Protein AF-A0A9P5K126-F1 (afdb_monomer_lite)

InterPro domains:
  IPR056884 Nephrocystin 3-like, N-terminal [PF24883] (241-284)

pLDDT: mean 78.37, std 16.42, range [40.41, 98.56]

Organism: NCBI:txid152965

Foldseek 3Di:
DPPPVVVVVVVVVVPDPPVVVVVVVVVVVVVLVVLVVVLVVVVVVVVVLVVVVVVVVVVPVVDPDDPVLVVLNVVLVVLVVVLVVVVVVVVVVVCVSVCSVVVVVDPVNVVSVVVNVVSVVVSVVVVVVVVVVVVVVVVVVVVVVVVVVVVVVVVVVVVVVVVVVVVVVVVVVVVVVVVVVVVVVVVVVVVVVVVVVVVVVVVVVVVVVVVVVVVVVCVVPPDPDLVVLLVVLVVPDDPCPCPCVVPDPVVVVCVVPVDDDDDDDDPPPSPSSNVSVSVVVVVVVVVVVVVVVD

Secondary structure (DSSP, 8-state):
---HHHHHHHHHHHS-TTHHHHHHHHHHHHHHHHHHHHHHHHHHHHHHHHHHHHHHHHHH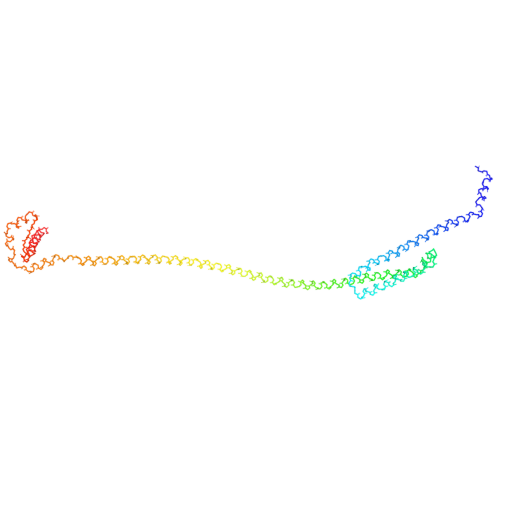HHS---HHHHHHHHHHHHHHHHHHHHHHHHHTTT-HHHHHHHHTT-HHHHHHHHHHHHHHHHHHHHHHHHHHHHHHHHHHHHHHHHHHHHHHHHHHHHHHHHHHHHHHHHHHHHHHHHHHHHHHHHHHHHHHHHHHHHHHHHHHHHHHHHHHHHHHHHHHHSPPPHHHHHHHHHHT--TTTTHHHHTSHHHHHHHHH--------STTSSHHHHHHHHHHHHHHHHHHHHHTT-

Sequence (294 aa):
MLSPQVLERVLAWYSHPQRRYLSGSASSFRCAAKDARTSQDTLVDIFEQIEMFFRRLQIYTEVPSTVEMMDIIVQIMIEVLSILGIAITEIKQGRMKKYMKKLIGRTEIEDALKRLDKLTQEEARMAAVQNLKVVHTVDKRVEGVANMTAAIDNRVTGVDDRVASVNDRVVSVEERVKVVDDKVMEGIADGKEVKLSTRQMVNDMDEMKRNQLRESIHKWLSPPDPSTNHNIACATHHKKTATWFFEGSIFQEWKSTGSLLWIHGKPGSGKSVICSTVIQDIEAICKAGNASKA

Structure (mmCIF, N/CA/C/O backbone):
data_AF-A0A9P5K126-F1
#
_entry.id   AF-A0A9P5K126-F1
#
loop_
_atom_site.group_PDB
_atom_site.id
_atom_site.type_symbol
_atom_site.label_atom_id
_atom_site.label_alt_id
_atom_site.label_comp_id
_atom_site.label_asym_id
_atom_site.label_entity_id
_atom_site.label_seq_id
_atom_site.pdbx_PDB_ins_code
_atom_site.Cartn_x
_atom_site.Cartn_y
_atom_site.Cartn_z
_atom_site.occupancy
_atom_site.B_iso_or_equiv
_atom_site.auth_seq_id
_atom_site.auth_comp_id
_atom_site.auth_asym_id
_atom_site.auth_atom_id
_atom_site.pdbx_PDB_model_num
ATOM 1 N N . MET A 1 1 ? -62.741 46.617 96.553 1.00 43.06 1 MET A N 1
ATOM 2 C CA . MET A 1 1 ? -63.496 45.792 97.520 1.00 43.06 1 MET A CA 1
ATOM 3 C C . MET A 1 1 ? -64.678 45.166 96.793 1.00 43.06 1 MET A C 1
ATOM 5 O O . MET A 1 1 ? -65.626 45.871 96.484 1.00 43.06 1 MET A O 1
ATOM 9 N N . LEU A 1 2 ? -64.593 43.881 96.440 1.00 40.72 2 LEU A N 1
ATOM 10 C CA . LEU A 1 2 ? -65.772 43.099 96.044 1.00 40.72 2 LEU A CA 1
ATOM 11 C C . LEU A 1 2 ? -66.522 42.723 97.330 1.00 40.72 2 LEU A C 1
ATOM 13 O O . LEU A 1 2 ? -65.875 42.392 98.322 1.00 40.72 2 LEU A O 1
ATOM 17 N N . SER A 1 3 ? -67.855 42.825 97.332 1.00 48.72 3 SER A N 1
ATOM 18 C CA . SER A 1 3 ? -68.691 42.503 98.502 1.00 48.72 3 SER A CA 1
ATOM 19 C C . SER A 1 3 ? -68.367 41.092 99.033 1.00 48.72 3 SER A C 1
ATOM 21 O O . SER A 1 3 ? -68.189 40.186 98.212 1.00 48.72 3 SER A O 1
ATOM 23 N N . PRO A 1 4 ? -68.316 40.861 100.362 1.00 58.22 4 PRO A N 1
ATOM 24 C CA . PRO A 1 4 ? -68.064 39.541 100.954 1.00 58.22 4 PRO A CA 1
ATOM 25 C C . PRO A 1 4 ? -68.967 38.430 100.391 1.00 58.22 4 PRO A C 1
ATOM 27 O O . PRO A 1 4 ? -68.524 37.300 100.217 1.00 58.22 4 PRO A O 1
ATOM 30 N N . GLN A 1 5 ? -70.191 38.775 99.975 1.00 53.75 5 GLN A N 1
ATOM 31 C CA . GLN A 1 5 ? -71.136 37.852 99.335 1.00 53.75 5 GLN A CA 1
ATOM 32 C C . GLN A 1 5 ? -70.716 37.420 97.918 1.00 53.75 5 GLN A C 1
ATOM 34 O O . GLN A 1 5 ? -71.095 36.347 97.458 1.00 53.75 5 GLN A O 1
ATOM 39 N N . VAL A 1 6 ? -69.931 38.227 97.199 1.00 53.66 6 VAL A N 1
ATOM 40 C CA . VAL A 1 6 ? -69.394 37.873 95.874 1.00 53.66 6 VAL A CA 1
ATOM 41 C C . VAL A 1 6 ? -68.170 36.975 96.024 1.00 53.66 6 VAL A C 1
ATOM 43 O O . VAL A 1 6 ? -68.033 36.018 95.267 1.00 53.66 6 VAL A O 1
ATOM 46 N N . LEU A 1 7 ? -67.320 37.221 97.029 1.00 49.69 7 LEU A N 1
ATOM 47 C CA . LEU A 1 7 ? -66.177 36.352 97.312 1.00 49.69 7 LEU A CA 1
ATOM 48 C C . LEU A 1 7 ? -66.633 34.976 97.820 1.00 49.69 7 LEU A C 1
ATOM 50 O O . LEU A 1 7 ? -66.109 33.969 97.358 1.00 49.69 7 LEU A O 1
ATOM 54 N N . GLU A 1 8 ? -67.661 34.910 98.672 1.00 51.72 8 GLU A N 1
ATOM 55 C CA . GLU A 1 8 ? -68.278 33.637 99.068 1.00 51.72 8 GLU A CA 1
ATOM 56 C C . GLU A 1 8 ? -68.955 32.925 97.900 1.00 51.72 8 GLU A C 1
ATOM 58 O O . GLU A 1 8 ? -68.814 31.716 97.775 1.00 51.72 8 GLU A O 1
ATOM 63 N N . ARG A 1 9 ? -69.640 33.638 96.994 1.00 50.66 9 ARG A N 1
ATOM 64 C CA . ARG A 1 9 ? -70.237 33.006 95.806 1.00 50.66 9 ARG A CA 1
ATOM 65 C C . ARG A 1 9 ? -69.180 32.487 94.841 1.00 50.66 9 ARG A C 1
ATOM 67 O O . ARG A 1 9 ? -69.401 31.438 94.253 1.00 50.66 9 ARG A O 1
ATOM 74 N N . VAL A 1 10 ? -68.035 33.160 94.712 1.00 50.38 10 VAL A N 1
ATOM 75 C CA . VAL A 1 10 ? -66.894 32.702 93.901 1.00 50.38 10 VAL A CA 1
ATOM 76 C C . VAL A 1 10 ? -66.162 31.536 94.575 1.00 50.38 10 VAL A C 1
ATOM 78 O O . VAL A 1 10 ? -65.826 30.568 93.897 1.00 50.38 10 VAL A O 1
ATOM 81 N N . LEU A 1 11 ? -65.981 31.559 95.898 1.00 48.06 11 LEU A N 1
ATOM 82 C CA . LEU A 1 11 ? -65.379 30.458 96.661 1.00 48.06 11 LEU A CA 1
ATOM 83 C C . LEU A 1 11 ? -66.311 29.235 96.755 1.00 48.06 11 LEU A C 1
ATOM 85 O O . LEU A 1 11 ? -65.843 28.104 96.647 1.00 48.06 11 LEU A O 1
ATOM 89 N N . ALA A 1 12 ? -67.629 29.432 96.830 1.00 49.47 12 ALA A N 1
ATOM 90 C CA . ALA A 1 12 ? -68.636 28.376 96.707 1.00 49.47 12 ALA A CA 1
ATOM 91 C C . ALA A 1 12 ? -68.680 27.796 95.283 1.00 49.47 12 ALA A C 1
ATOM 93 O O . ALA A 1 12 ? -68.848 26.589 95.109 1.00 49.47 12 ALA A O 1
ATOM 94 N N . TRP A 1 13 ? -68.443 28.624 94.258 1.00 48.19 13 TRP A N 1
ATOM 95 C CA . TRP A 1 13 ? -68.270 28.167 92.875 1.00 48.19 13 TRP A CA 1
ATOM 96 C C . TRP A 1 13 ? -66.975 27.361 92.674 1.00 48.19 13 TRP A C 1
ATOM 98 O O . TRP A 1 13 ? -66.948 26.436 91.860 1.00 48.19 13 TRP A O 1
ATOM 108 N N . TYR A 1 14 ? -65.915 27.672 93.430 1.00 43.06 14 TYR A N 1
ATOM 109 C CA . TYR A 1 14 ? -64.639 26.944 93.412 1.00 43.06 14 TYR A CA 1
ATOM 110 C C . TYR A 1 14 ? -64.648 25.646 94.243 1.00 43.06 14 TYR A C 1
ATOM 112 O O . TYR A 1 14 ? -63.926 24.713 93.895 1.00 43.06 14 TYR A O 1
ATOM 120 N N . SER A 1 15 ? -65.490 25.542 95.276 1.00 44.09 15 SER A N 1
ATOM 121 C CA . SER A 1 15 ? -65.598 24.359 96.154 1.00 44.09 15 SER A CA 1
ATOM 122 C C . SER A 1 15 ? -66.674 23.340 95.736 1.00 44.09 15 SER A C 1
ATOM 124 O O . SER A 1 15 ? -66.906 22.361 96.444 1.00 44.09 15 SER A O 1
ATOM 126 N N . HIS A 1 16 ? -67.328 23.519 94.581 1.00 46.62 16 HIS A N 1
ATOM 127 C CA . HIS A 1 16 ? -68.381 22.610 94.112 1.00 46.62 16 HIS A CA 1
ATOM 128 C C . HIS A 1 16 ? -67.812 21.274 93.556 1.00 46.62 16 HIS A C 1
ATOM 130 O O . HIS A 1 16 ? -66.976 21.297 92.645 1.00 46.62 16 HIS A O 1
ATOM 136 N N . PRO A 1 17 ? -68.310 20.091 93.991 1.00 48.53 17 PRO A N 1
ATOM 137 C CA . PRO A 1 17 ? -67.750 18.775 93.633 1.00 48.53 17 PRO A CA 1
ATOM 138 C C . PRO A 1 17 ? -67.737 18.428 92.130 1.00 48.53 17 PRO A C 1
ATOM 140 O O . PRO A 1 17 ? -67.026 17.518 91.715 1.00 48.53 17 PRO A O 1
ATOM 143 N N . GLN A 1 18 ? -68.501 19.143 91.297 1.00 44.16 18 GLN A N 1
ATOM 144 C CA . GLN A 1 18 ? -68.711 18.836 89.874 1.00 44.16 18 GLN A CA 1
ATOM 145 C C . GLN A 1 18 ? -67.583 19.333 88.934 1.00 44.16 18 GLN A C 1
ATOM 147 O O . GLN A 1 18 ? -67.434 18.813 87.831 1.00 44.16 18 GLN A O 1
ATOM 152 N N . ARG A 1 19 ? -66.716 20.280 89.344 1.00 40.41 19 ARG A N 1
ATOM 153 C CA . ARG A 1 19 ? -65.607 20.783 88.487 1.00 40.41 19 ARG A CA 1
ATOM 154 C C . ARG A 1 19 ? -64.356 19.898 88.467 1.00 40.41 19 ARG A C 1
ATOM 156 O O . ARG A 1 19 ? -63.636 19.903 87.468 1.00 40.41 19 ARG A O 1
ATOM 163 N N . ARG A 1 20 ? -64.113 19.104 89.519 1.00 41.25 20 ARG A N 1
ATOM 164 C CA . ARG A 1 20 ? -63.026 18.099 89.552 1.00 41.25 20 ARG A CA 1
ATOM 165 C C . ARG A 1 20 ? -63.205 17.019 88.474 1.00 41.25 20 ARG A C 1
ATOM 167 O O . ARG A 1 20 ? -62.216 16.502 87.966 1.00 41.25 20 ARG A O 1
ATOM 174 N N . TYR A 1 21 ? -64.445 16.752 88.063 1.00 40.75 21 TYR A N 1
ATOM 175 C CA . TYR A 1 21 ? -64.765 15.807 86.990 1.00 40.75 21 TYR A CA 1
ATOM 176 C C . TYR A 1 21 ? -64.487 16.365 85.583 1.00 40.75 21 TYR A C 1
ATOM 178 O O . TYR A 1 21 ? -64.075 15.620 84.696 1.00 40.75 21 TYR A O 1
ATOM 186 N N . LEU A 1 22 ? -64.629 17.678 85.370 1.00 40.53 22 LEU A N 1
ATOM 187 C CA . LEU A 1 22 ? -64.409 18.307 84.061 1.00 40.53 22 LEU A CA 1
ATOM 188 C C . LEU A 1 22 ? -62.920 18.542 83.745 1.00 40.53 22 LEU A C 1
ATOM 190 O O . LEU A 1 22 ? -62.517 18.356 82.596 1.00 40.53 22 LEU A O 1
ATOM 194 N N . SER A 1 23 ? -62.077 18.878 84.734 1.00 41.91 23 SER A N 1
ATOM 195 C CA . SER A 1 23 ? -60.624 18.998 84.495 1.00 41.91 23 SER A CA 1
ATOM 196 C C . SER A 1 23 ? -59.941 17.635 84.325 1.00 41.91 23 SER A C 1
ATOM 198 O O . SER A 1 23 ? -59.062 17.510 83.474 1.00 41.91 23 SER A O 1
ATOM 200 N N . GLY A 1 24 ? -60.399 16.607 85.054 1.00 45.88 24 GLY A N 1
ATOM 201 C CA . GLY A 1 24 ? -59.973 15.216 84.872 1.00 45.88 24 GLY A CA 1
ATOM 202 C C . GLY A 1 24 ? -60.384 14.632 83.515 1.00 45.88 24 GLY A C 1
ATOM 203 O O . GLY A 1 24 ? -59.621 13.891 82.901 1.00 45.88 24 GLY A O 1
ATOM 204 N N . SER A 1 25 ? -61.553 15.020 82.997 1.00 49.00 25 SER A N 1
ATOM 205 C CA . SER A 1 25 ? -62.000 14.634 81.654 1.00 49.00 25 SER A CA 1
ATOM 206 C C . SER A 1 25 ? -61.161 15.310 80.559 1.00 49.00 25 SER A C 1
ATOM 208 O O . SER A 1 25 ? -60.674 14.644 79.649 1.00 49.00 25 SER A O 1
ATOM 210 N N . ALA A 1 26 ? -60.875 16.612 80.678 1.00 44.88 26 ALA A N 1
ATOM 211 C CA . ALA A 1 26 ? -60.073 17.341 79.691 1.00 44.88 26 ALA A CA 1
ATOM 212 C C . ALA A 1 26 ? -58.586 16.925 79.653 1.00 44.88 26 ALA A C 1
ATOM 214 O O . ALA A 1 26 ? -57.957 17.002 78.595 1.00 44.88 26 ALA A O 1
ATOM 215 N N . SER A 1 27 ? -58.000 16.499 80.778 1.00 47.88 27 SER A N 1
ATOM 216 C CA . SER A 1 27 ? -56.647 15.921 80.816 1.00 47.88 27 SER A CA 1
ATOM 217 C C . SER A 1 27 ? -56.626 14.487 80.278 1.00 47.88 27 SER A C 1
ATOM 219 O O . SER A 1 27 ? -55.746 14.155 79.485 1.00 47.88 27 SER A O 1
ATOM 221 N N . SER A 1 28 ? -57.637 13.675 80.604 1.00 53.72 28 SER A N 1
ATOM 222 C CA . SER A 1 28 ? -57.823 12.329 80.046 1.00 53.72 28 SER A CA 1
ATOM 223 C C . SER A 1 28 ? -57.984 12.348 78.520 1.00 53.72 28 SER A C 1
ATOM 225 O O . SER A 1 28 ? -57.308 11.592 77.822 1.00 53.72 28 SER A O 1
ATOM 227 N N . PHE A 1 29 ? -58.781 13.277 77.980 1.00 48.62 29 PHE A N 1
ATOM 228 C CA . PHE A 1 29 ? -58.931 13.471 76.534 1.00 48.62 29 PHE A CA 1
ATOM 229 C C . PHE A 1 29 ? -57.630 13.921 75.857 1.00 48.62 29 PHE A C 1
ATOM 231 O O . PHE A 1 29 ? -57.320 13.454 74.763 1.00 48.62 29 PHE A O 1
ATOM 238 N N . ARG A 1 30 ? -56.835 14.789 76.499 1.00 45.03 30 ARG A N 1
ATOM 239 C CA . ARG A 1 30 ? -55.543 15.245 75.956 1.00 45.03 30 ARG A CA 1
ATOM 240 C C . ARG A 1 30 ? -54.496 14.132 75.918 1.00 45.03 30 ARG A C 1
ATOM 242 O O . ARG A 1 30 ? -53.781 14.022 74.927 1.00 45.03 30 ARG A O 1
ATOM 249 N N . CYS A 1 31 ? -54.420 13.308 76.964 1.00 52.78 31 CYS A N 1
ATOM 250 C CA . CYS A 1 31 ? -53.555 12.127 76.973 1.00 52.78 31 CYS A CA 1
ATOM 251 C C . CYS A 1 31 ? -54.020 11.092 75.944 1.00 52.78 31 CYS A C 1
ATOM 253 O O . CYS A 1 31 ? -53.204 10.591 75.185 1.00 52.78 31 CYS A O 1
ATOM 255 N N . ALA A 1 32 ? -55.329 10.852 75.828 1.00 51.16 32 ALA A N 1
ATOM 256 C CA . ALA A 1 32 ? -55.872 9.952 74.813 1.00 51.16 32 ALA A CA 1
ATOM 257 C C . ALA A 1 32 ? -55.598 10.436 73.377 1.00 51.16 32 ALA A C 1
ATOM 259 O O . ALA A 1 32 ? -55.356 9.616 72.495 1.00 51.16 32 ALA A O 1
ATOM 260 N N . ALA A 1 33 ? -55.613 11.751 73.141 1.00 51.50 33 ALA A N 1
ATOM 261 C CA . ALA A 1 33 ? -55.262 12.339 71.850 1.00 51.50 33 ALA A CA 1
ATOM 262 C C . ALA A 1 33 ? -53.755 12.251 71.549 1.00 51.50 33 ALA A C 1
ATOM 264 O O . ALA A 1 33 ? -53.385 12.008 70.404 1.00 51.50 33 ALA A O 1
ATOM 265 N N . LYS A 1 34 ? -52.887 12.410 72.561 1.00 62.47 34 LYS A N 1
ATOM 266 C CA . LYS A 1 34 ? -51.440 12.181 72.412 1.00 62.47 34 LYS A CA 1
ATOM 267 C C . LYS A 1 34 ? -51.131 10.714 72.113 1.00 62.47 34 LYS A C 1
ATOM 269 O O . LYS A 1 34 ? -50.464 10.463 71.121 1.00 62.47 34 LYS A O 1
ATOM 274 N N . ASP A 1 35 ? -51.683 9.782 72.890 1.00 59.69 35 ASP A N 1
ATOM 275 C CA . ASP A 1 35 ? -51.511 8.332 72.700 1.00 59.69 35 ASP A CA 1
ATOM 276 C C . ASP A 1 35 ? -51.966 7.866 71.306 1.00 59.69 35 ASP A C 1
ATOM 278 O O . ASP A 1 35 ? -51.345 6.996 70.695 1.00 59.69 35 ASP A O 1
ATOM 282 N N . ALA A 1 36 ? -53.066 8.435 70.799 1.00 58.22 36 ALA A N 1
ATOM 283 C CA . ALA A 1 36 ? -53.592 8.131 69.469 1.00 58.22 36 ALA A CA 1
ATOM 284 C C . ALA A 1 36 ? -52.683 8.635 68.336 1.00 58.22 36 ALA A C 1
ATOM 286 O O . ALA A 1 36 ? -52.664 8.044 67.260 1.00 58.22 36 ALA A O 1
ATOM 287 N N . ARG A 1 37 ? -51.935 9.717 68.573 1.00 61.50 37 ARG A N 1
ATOM 288 C CA . ARG A 1 37 ? -51.016 10.294 67.590 1.00 61.50 37 ARG A CA 1
ATOM 289 C C . ARG A 1 37 ? -49.710 9.508 67.516 1.00 61.50 37 ARG A C 1
ATOM 291 O O . ARG A 1 37 ? -49.325 9.109 66.429 1.00 61.50 37 ARG A O 1
ATOM 298 N N . THR A 1 38 ? -49.114 9.170 68.661 1.00 64.19 38 THR A N 1
ATOM 299 C CA . THR A 1 38 ? -47.916 8.311 68.711 1.00 64.19 38 THR A CA 1
ATOM 300 C C . THR A 1 38 ? -48.147 6.961 68.043 1.00 64.19 38 THR A C 1
ATOM 302 O O . THR A 1 38 ? -47.269 6.455 67.361 1.00 64.19 38 THR A O 1
ATOM 305 N N . SER A 1 39 ? -49.340 6.385 68.193 1.00 61.88 39 SER A N 1
ATOM 306 C CA . SER A 1 39 ? -49.671 5.125 67.523 1.00 61.88 39 SER A CA 1
ATOM 307 C C . SER A 1 39 ? -49.829 5.238 66.008 1.00 61.88 39 SER A C 1
ATOM 309 O O . SER A 1 39 ? -49.553 4.268 65.304 1.00 61.88 39 SER A O 1
ATOM 311 N N . GLN A 1 40 ? -50.324 6.372 65.507 1.00 62.72 40 GLN A N 1
ATOM 312 C CA . GLN A 1 40 ? -50.391 6.609 64.066 1.00 62.72 40 GLN A CA 1
ATOM 313 C C . GLN A 1 40 ? -48.993 6.763 63.479 1.00 62.72 40 GLN A C 1
ATOM 315 O O . GLN A 1 40 ? -48.718 6.135 62.463 1.00 62.72 40 GLN A O 1
ATOM 320 N N . ASP A 1 41 ? -48.117 7.513 64.146 1.00 68.38 41 ASP A N 1
ATOM 321 C CA . ASP A 1 41 ? -46.740 7.719 63.696 1.00 68.38 41 ASP A CA 1
ATOM 322 C C . ASP A 1 41 ? -45.980 6.375 63.617 1.00 68.38 41 ASP A C 1
ATOM 324 O O . ASP A 1 41 ? -45.401 6.056 62.585 1.00 68.38 41 ASP A O 1
ATOM 328 N N . THR A 1 42 ? -46.105 5.495 64.623 1.00 66.62 42 THR A N 1
ATOM 329 C CA . THR A 1 42 ? -45.487 4.151 64.582 1.00 66.62 42 THR A CA 1
ATOM 330 C C . THR A 1 42 ? -46.029 3.261 63.457 1.00 66.62 42 THR A C 1
ATOM 332 O O . THR A 1 42 ? -45.292 2.461 62.892 1.00 66.62 42 THR A O 1
ATOM 335 N N . LEU A 1 43 ? -47.319 3.358 63.120 1.00 66.19 43 LEU A N 1
ATOM 336 C CA . LEU A 1 43 ? -47.879 2.598 61.996 1.00 66.19 43 LEU A CA 1
ATOM 337 C C . LEU A 1 43 ? -47.342 3.092 60.658 1.00 66.19 43 LEU A C 1
ATOM 339 O O . LEU A 1 43 ? -47.073 2.276 59.781 1.00 66.19 43 LEU A O 1
ATOM 343 N N . VAL A 1 44 ? -47.207 4.408 60.509 1.00 68.81 44 VAL A N 1
ATOM 344 C CA . VAL A 1 44 ? -46.603 5.006 59.319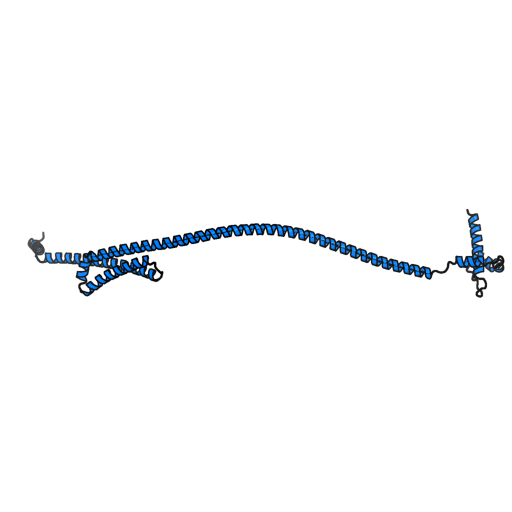 1.00 68.81 44 VAL A CA 1
ATOM 345 C C . VAL A 1 44 ? -45.169 4.501 59.163 1.00 68.81 44 VAL A C 1
ATOM 347 O O . VAL A 1 44 ? -44.853 3.981 58.098 1.00 68.81 44 VAL A O 1
ATOM 350 N N . ASP A 1 45 ? -44.372 4.504 60.236 1.00 70.81 45 ASP A N 1
ATOM 351 C CA . ASP A 1 45 ? -43.000 3.973 60.218 1.00 70.81 45 ASP A CA 1
ATOM 352 C C . ASP A 1 45 ? -42.947 2.485 59.812 1.00 70.81 45 ASP A C 1
ATOM 354 O O . ASP A 1 45 ? -42.074 2.069 59.050 1.00 70.81 45 ASP A O 1
ATOM 358 N N . ILE A 1 46 ? -43.895 1.661 60.284 1.00 70.31 46 ILE A N 1
ATOM 359 C CA . ILE A 1 46 ? -43.987 0.235 59.912 1.00 70.31 46 ILE A CA 1
ATOM 360 C C . ILE A 1 46 ? -44.300 0.073 58.424 1.00 70.31 46 ILE A C 1
ATOM 362 O O . ILE A 1 46 ? -43.676 -0.741 57.739 1.00 70.31 46 ILE A O 1
ATOM 366 N N . PHE A 1 47 ? -45.281 0.820 57.917 1.00 72.00 47 PHE A N 1
ATOM 367 C CA . PHE A 1 47 ? -45.658 0.740 56.509 1.00 72.00 47 PHE A CA 1
ATOM 368 C C . PHE A 1 47 ? -44.554 1.268 55.591 1.00 72.00 47 PHE A C 1
ATOM 370 O O . PHE A 1 47 ? -44.340 0.684 54.532 1.00 72.00 47 PHE A O 1
ATOM 377 N N . GLU A 1 48 ? -43.812 2.294 56.008 1.00 77.06 48 GLU A N 1
ATOM 378 C CA . GLU A 1 48 ? -42.675 2.831 55.257 1.00 77.06 48 GLU A CA 1
ATOM 379 C C . GLU A 1 48 ? -41.512 1.825 55.191 1.00 77.06 48 GLU A C 1
ATOM 381 O O . GLU A 1 48 ? -40.949 1.600 54.118 1.00 77.06 48 GLU A O 1
ATOM 386 N N . GLN A 1 49 ? -41.214 1.119 56.290 1.00 73.69 49 GLN A N 1
ATOM 387 C CA . GLN A 1 49 ? -40.229 0.027 56.287 1.00 73.69 49 GLN A CA 1
ATOM 388 C C . GLN A 1 49 ? -40.623 -1.120 55.344 1.00 73.69 49 GLN A C 1
ATOM 390 O O . GLN A 1 49 ? -39.786 -1.631 54.596 1.00 73.69 49 GLN A O 1
ATOM 395 N N . ILE A 1 50 ? -41.902 -1.505 55.337 1.00 73.38 50 ILE A N 1
ATOM 396 C CA . ILE A 1 50 ? -42.422 -2.546 54.441 1.00 73.38 50 ILE A CA 1
ATOM 397 C C . ILE A 1 50 ? -42.409 -2.074 52.973 1.00 73.38 50 ILE A C 1
ATOM 399 O O . ILE A 1 50 ? -42.063 -2.853 52.083 1.00 73.38 50 ILE A O 1
ATOM 403 N N . GLU A 1 51 ? -42.738 -0.807 52.695 1.00 77.81 51 GLU A N 1
ATOM 404 C CA . GLU A 1 51 ? -42.679 -0.239 51.340 1.00 77.81 51 GLU A CA 1
ATOM 405 C C . GLU A 1 51 ? -41.246 -0.232 50.793 1.00 77.81 51 GLU A C 1
ATOM 407 O O . GLU A 1 51 ? -41.014 -0.672 49.661 1.00 77.81 51 GLU A O 1
ATOM 412 N N . MET A 1 52 ? -40.275 0.227 51.592 1.00 72.25 52 MET A N 1
ATOM 413 C CA . MET A 1 52 ? -38.862 0.222 51.205 1.00 72.25 52 MET A CA 1
ATOM 414 C C . MET A 1 52 ? -38.385 -1.183 50.831 1.00 72.25 52 MET A C 1
ATOM 416 O O . MET A 1 52 ? -37.640 -1.349 49.861 1.00 72.25 52 MET A O 1
ATOM 420 N N . PHE A 1 53 ? -38.863 -2.204 51.543 1.00 72.19 53 PHE A N 1
ATOM 421 C CA . PHE A 1 53 ? -38.567 -3.591 51.217 1.00 72.19 53 PHE A CA 1
ATOM 422 C C . PHE A 1 53 ? -39.204 -4.040 49.895 1.00 72.19 53 PHE A C 1
ATOM 424 O O . PHE A 1 53 ? -38.511 -4.607 49.052 1.00 72.19 53 PHE A O 1
ATOM 431 N N . PHE A 1 54 ? -40.491 -3.764 49.660 1.00 75.25 54 PHE A N 1
ATOM 432 C CA . PHE A 1 54 ? -41.147 -4.171 48.411 1.00 75.25 54 PHE A CA 1
ATOM 433 C C . PHE A 1 54 ? -40.496 -3.553 47.167 1.00 75.25 54 PHE A C 1
ATOM 435 O O . PHE A 1 54 ? -40.358 -4.238 46.152 1.00 75.25 54 PHE A O 1
ATOM 442 N N . ARG A 1 55 ? -40.016 -2.304 47.253 1.00 79.25 55 ARG A N 1
ATOM 443 C CA . ARG A 1 55 ? -39.222 -1.683 46.175 1.00 79.25 55 ARG A CA 1
ATOM 444 C C . ARG A 1 55 ? -37.938 -2.453 45.885 1.00 79.25 55 ARG A C 1
ATOM 446 O O . ARG A 1 55 ? -37.542 -2.587 44.732 1.00 79.25 55 ARG A O 1
ATOM 453 N N . ARG A 1 56 ? -37.292 -2.970 46.926 1.00 73.19 56 ARG A N 1
ATOM 454 C CA . ARG A 1 56 ? -36.068 -3.762 46.812 1.00 73.19 56 ARG A CA 1
ATOM 455 C C . ARG A 1 56 ? -36.350 -5.166 46.264 1.00 73.19 56 ARG A C 1
ATOM 457 O O . ARG A 1 56 ? -35.637 -5.624 45.379 1.00 73.19 56 ARG A O 1
ATOM 464 N N . LEU A 1 57 ? -37.439 -5.805 46.704 1.00 71.06 57 LEU A N 1
ATOM 465 C CA . LEU A 1 57 ? -37.908 -7.102 46.200 1.00 71.06 57 LEU A CA 1
ATOM 466 C C . LEU A 1 57 ? -38.201 -7.065 44.695 1.00 71.06 57 LEU A C 1
ATOM 468 O O . LEU A 1 57 ? -37.866 -8.009 43.984 1.00 71.06 57 LEU A O 1
ATOM 472 N N . GLN A 1 58 ? -38.772 -5.962 44.205 1.00 74.44 58 GLN A N 1
ATOM 473 C CA . GLN A 1 58 ? -39.034 -5.759 42.781 1.00 74.44 58 GLN A CA 1
ATOM 474 C C . GLN A 1 58 ? -37.748 -5.873 41.941 1.00 74.44 58 GLN A C 1
ATOM 476 O O . GLN A 1 58 ? -37.749 -6.556 40.920 1.00 74.44 58 GLN A O 1
ATOM 481 N N . ILE A 1 59 ? -36.628 -5.316 42.415 1.00 71.25 59 ILE A N 1
ATOM 482 C CA . ILE A 1 59 ? -35.323 -5.386 41.732 1.00 71.25 59 ILE A CA 1
ATOM 483 C C . ILE A 1 59 ? -34.814 -6.837 41.646 1.00 71.25 59 ILE A C 1
ATOM 485 O O . ILE A 1 59 ? -34.244 -7.245 40.635 1.00 71.25 59 ILE A O 1
ATOM 489 N N . TYR A 1 60 ? -35.057 -7.653 42.673 1.00 66.56 60 TYR A N 1
ATOM 490 C CA . TYR A 1 60 ? -34.619 -9.054 42.693 1.00 66.56 60 TYR A CA 1
ATOM 491 C C . TYR A 1 60 ? -35.439 -9.989 41.805 1.00 66.56 60 TYR A C 1
ATOM 493 O O . TYR A 1 60 ? -34.978 -11.088 41.512 1.00 66.56 60 TYR A O 1
ATOM 501 N N . THR A 1 61 ? -36.625 -9.578 41.349 1.00 67.62 61 THR A N 1
ATOM 502 C CA . THR A 1 61 ? -37.390 -10.364 40.364 1.00 67.62 61 THR A CA 1
ATOM 503 C C . THR A 1 61 ? -36.837 -10.245 38.942 1.00 67.62 61 THR A C 1
ATOM 505 O O . THR A 1 61 ? -37.114 -11.104 38.108 1.00 67.62 61 THR A O 1
ATOM 508 N N . GLU A 1 62 ? -36.023 -9.221 38.670 1.00 73.12 62 GLU A N 1
ATOM 509 C CA . GLU A 1 62 ? -35.464 -8.943 37.341 1.00 73.12 62 GLU A CA 1
ATOM 510 C C . GLU A 1 62 ? -34.060 -9.537 37.138 1.00 73.12 62 GLU A C 1
ATOM 512 O O . GLU A 1 62 ? -33.641 -9.767 36.003 1.00 73.12 62 GLU A O 1
ATOM 517 N N . VAL A 1 63 ? -33.332 -9.822 38.223 1.00 68.50 63 VAL A N 1
ATOM 518 C CA . VAL A 1 63 ? -31.958 -10.344 38.182 1.00 68.50 63 VAL A CA 1
ATOM 519 C C . VAL A 1 63 ? -31.924 -11.760 38.767 1.00 68.50 63 VAL A C 1
ATOM 521 O O . VAL A 1 63 ? -32.348 -11.935 39.909 1.00 68.50 63 VAL A O 1
ATOM 524 N N . PRO A 1 64 ? -31.393 -12.778 38.056 1.00 66.75 64 PRO A N 1
ATOM 525 C CA . PRO A 1 64 ? -31.236 -14.118 38.617 1.00 66.75 64 PRO A CA 1
ATOM 526 C C . PRO A 1 64 ? -30.348 -14.065 39.869 1.00 66.75 64 PRO A C 1
ATOM 528 O O . PRO A 1 64 ? -29.154 -13.771 39.795 1.00 66.75 64 PRO A O 1
ATOM 531 N N . SER A 1 65 ? -30.959 -14.310 41.029 1.00 68.00 65 SER A N 1
ATOM 532 C CA . SER A 1 65 ? -30.317 -14.223 42.338 1.00 68.00 65 SER A CA 1
ATOM 533 C C . SER A 1 65 ? -29.628 -15.538 42.714 1.00 68.00 65 SER A C 1
ATOM 535 O O . SER A 1 65 ? -30.009 -16.622 42.269 1.00 68.00 65 SER A O 1
ATOM 537 N N . THR A 1 66 ? -28.563 -15.450 43.516 1.00 75.75 66 THR A N 1
ATOM 538 C CA . THR A 1 66 ? -27.855 -16.643 44.001 1.00 75.75 66 THR A CA 1
ATOM 539 C C . THR A 1 66 ? -28.665 -17.340 45.095 1.00 75.75 66 THR A C 1
ATOM 541 O O . THR A 1 66 ? -29.491 -16.711 45.761 1.00 75.75 66 THR A O 1
ATOM 544 N N . VAL A 1 67 ? -28.414 -18.636 45.313 1.00 78.62 67 VAL A N 1
ATOM 545 C CA . VAL A 1 67 ? -29.127 -19.451 46.317 1.00 78.62 67 VAL A CA 1
ATOM 546 C C . VAL A 1 67 ? -29.043 -18.818 47.712 1.00 78.62 67 VAL A C 1
ATOM 548 O O . VAL A 1 67 ? -30.018 -18.830 48.456 1.00 78.62 67 VAL A O 1
ATOM 551 N N . GLU A 1 68 ? -27.914 -18.189 48.039 1.00 73.00 68 GLU A N 1
ATOM 552 C CA . GLU A 1 68 ? -27.685 -17.521 49.322 1.00 73.00 68 GLU A CA 1
ATOM 553 C C . GLU A 1 68 ? -28.506 -16.231 49.479 1.00 73.00 68 GLU A C 1
ATOM 555 O O . GLU A 1 68 ? -29.000 -15.954 50.568 1.00 73.00 68 GLU A O 1
ATOM 560 N N . MET A 1 69 ? -28.693 -15.445 48.409 1.00 78.94 69 MET A N 1
ATOM 561 C CA . MET A 1 69 ? -29.603 -14.289 48.451 1.00 78.94 69 MET A CA 1
ATOM 562 C C . MET A 1 69 ? -31.066 -14.728 48.502 1.00 78.94 69 MET A C 1
ATOM 564 O O . MET A 1 69 ? -31.872 -14.099 49.184 1.00 78.94 69 MET A O 1
ATOM 568 N N . MET A 1 70 ? -31.407 -15.814 47.808 1.00 79.56 70 MET A N 1
ATOM 569 C CA . MET A 1 70 ? -32.766 -16.341 47.788 1.00 79.56 70 MET A CA 1
ATOM 570 C C . MET A 1 70 ? -33.219 -16.795 49.183 1.00 79.56 70 MET A C 1
ATOM 572 O O . MET A 1 70 ? -34.346 -16.496 49.569 1.00 79.56 70 MET A O 1
ATOM 576 N N . ASP A 1 71 ? -32.343 -17.434 49.964 1.00 82.75 71 ASP A N 1
ATOM 577 C CA . ASP A 1 71 ? -32.649 -17.843 51.343 1.00 82.75 71 ASP A CA 1
ATOM 578 C C . ASP A 1 71 ? -32.975 -16.641 52.250 1.00 82.75 71 ASP A C 1
ATOM 580 O O . ASP A 1 71 ? -33.983 -16.640 52.957 1.00 82.75 71 ASP A O 1
ATOM 584 N N . ILE A 1 72 ? -32.188 -15.564 52.158 1.00 78.75 72 ILE A N 1
ATOM 585 C CA . ILE A 1 72 ? -32.407 -14.341 52.947 1.00 78.75 72 ILE A CA 1
ATOM 586 C C . ILE A 1 72 ? -33.703 -13.638 52.530 1.00 78.75 72 ILE A C 1
ATOM 588 O O . ILE A 1 72 ? -34.489 -13.241 53.390 1.00 78.75 72 ILE A O 1
ATOM 592 N N . ILE A 1 73 ? -33.975 -13.527 51.226 1.00 79.44 73 ILE A N 1
ATOM 593 C CA . ILE A 1 73 ? -35.220 -12.933 50.717 1.00 79.44 73 ILE A CA 1
ATOM 594 C C . ILE A 1 73 ? -36.438 -13.730 51.206 1.00 79.44 73 ILE A C 1
ATOM 596 O O . ILE A 1 73 ? -37.424 -13.139 51.645 1.00 79.44 73 ILE A O 1
ATOM 600 N N . VAL A 1 74 ? -36.375 -15.065 51.181 1.00 84.12 74 VAL A N 1
ATOM 601 C CA . VAL A 1 74 ? -37.457 -15.929 51.675 1.00 84.12 74 VAL A CA 1
ATOM 602 C C . VAL A 1 74 ? -37.664 -15.753 53.181 1.00 84.12 74 VAL A C 1
ATOM 604 O O . VAL A 1 74 ? -38.808 -15.613 53.616 1.00 84.12 74 VAL A O 1
ATOM 607 N N . GLN A 1 75 ? -36.592 -15.696 53.979 1.00 82.38 75 GLN A N 1
ATOM 608 C CA . GLN A 1 75 ? -36.694 -15.425 55.418 1.00 82.38 75 GLN A CA 1
ATOM 609 C C . GLN A 1 75 ? -37.337 -14.061 55.705 1.00 82.38 75 GLN A C 1
ATOM 611 O O . GLN A 1 75 ? -38.198 -13.961 56.579 1.00 82.38 75 GLN A O 1
ATOM 616 N N . ILE A 1 76 ? -36.991 -13.027 54.934 1.00 78.56 76 ILE A N 1
ATOM 617 C CA . ILE A 1 76 ? -37.620 -11.707 55.057 1.00 78.56 76 ILE A CA 1
ATOM 618 C C . ILE A 1 76 ? -39.113 -11.771 54.706 1.00 78.56 76 ILE A C 1
ATOM 620 O O . ILE A 1 76 ? -39.944 -11.237 55.441 1.00 78.56 76 ILE A O 1
ATOM 624 N N . MET A 1 77 ? -39.476 -12.464 53.624 1.00 82.88 77 MET A N 1
ATOM 625 C CA . MET A 1 77 ? -40.876 -12.642 53.225 1.00 82.88 77 MET A CA 1
ATOM 626 C C . MET A 1 77 ? -41.702 -13.352 54.302 1.00 82.88 77 MET A C 1
ATOM 628 O O . MET A 1 77 ? -42.846 -12.967 54.539 1.00 82.88 77 MET A O 1
ATOM 632 N N . ILE A 1 78 ? -41.134 -14.354 54.980 1.00 85.62 78 ILE A N 1
ATOM 633 C CA . ILE A 1 78 ? -41.790 -15.036 56.105 1.00 85.62 78 ILE A CA 1
ATOM 634 C C . ILE A 1 78 ? -42.083 -14.047 57.239 1.00 85.62 78 ILE A C 1
ATOM 636 O O . ILE A 1 78 ? -43.194 -14.040 57.771 1.00 85.62 78 ILE A O 1
ATOM 640 N N . GLU A 1 79 ? -41.128 -13.182 57.579 1.00 81.50 79 GLU A N 1
ATOM 641 C CA . GLU A 1 79 ? -41.299 -12.219 58.669 1.00 81.50 79 GLU A CA 1
ATOM 642 C C . GLU A 1 79 ? -42.327 -11.131 58.314 1.00 81.50 79 GLU A C 1
ATOM 644 O O . GLU A 1 79 ? -43.205 -10.820 59.122 1.00 81.50 79 GLU A O 1
ATOM 649 N N . VAL A 1 80 ? -42.314 -10.630 57.071 1.00 78.56 80 VAL A N 1
ATOM 650 C CA . VAL A 1 80 ? -43.340 -9.701 56.556 1.00 78.56 80 VAL A CA 1
ATOM 651 C C . VAL A 1 80 ? -44.731 -10.346 56.599 1.00 78.56 80 VAL A C 1
ATOM 653 O O . VAL A 1 80 ? -45.689 -9.721 57.061 1.00 78.56 80 VAL A O 1
ATOM 656 N N . LEU A 1 81 ? -44.861 -11.608 56.174 1.00 81.06 81 LEU A N 1
ATOM 657 C CA . LEU A 1 81 ? -46.128 -12.346 56.227 1.00 81.06 81 LEU A CA 1
ATOM 658 C C . LEU A 1 81 ? -46.600 -12.597 57.668 1.00 81.06 81 LEU A C 1
ATOM 660 O O . LEU A 1 81 ? -47.803 -12.527 57.921 1.00 81.06 81 LEU A O 1
ATOM 664 N N . SER A 1 82 ? -45.690 -12.819 58.620 1.00 82.31 82 SER A N 1
ATOM 665 C CA . SER A 1 82 ? -46.019 -12.903 60.051 1.00 82.31 82 SER A CA 1
ATOM 666 C C . SER A 1 82 ? -46.547 -11.575 60.599 1.00 82.31 82 SER A C 1
ATOM 668 O O . SER A 1 82 ? -47.591 -11.562 61.256 1.00 82.31 82 SER A O 1
ATOM 670 N N . ILE A 1 83 ? -45.890 -10.451 60.286 1.00 74.94 83 ILE A N 1
ATOM 671 C CA . ILE A 1 83 ? -46.329 -9.106 60.703 1.00 74.94 83 ILE A CA 1
ATOM 672 C C . ILE A 1 83 ? -47.728 -8.810 60.148 1.00 74.94 83 ILE A C 1
ATOM 674 O O . ILE A 1 83 ? -48.633 -8.418 60.892 1.00 74.94 83 ILE A O 1
ATOM 678 N N . LEU A 1 84 ? -47.940 -9.064 58.853 1.00 72.44 84 LEU A N 1
ATOM 679 C CA . LEU A 1 84 ? -49.241 -8.895 58.204 1.00 72.44 84 LEU A CA 1
ATOM 680 C C . LEU A 1 84 ? -50.297 -9.846 58.786 1.00 72.44 84 LEU A C 1
ATOM 682 O O . LEU A 1 84 ? -51.437 -9.438 59.009 1.00 72.44 84 LEU A O 1
ATOM 686 N N . GLY A 1 85 ? -49.933 -11.094 59.086 1.00 78.56 85 GLY A N 1
ATOM 687 C CA . GLY A 1 85 ? -50.816 -12.082 59.704 1.00 78.56 85 GLY A CA 1
ATOM 688 C C . GLY A 1 85 ? -51.312 -11.647 61.085 1.00 78.56 85 GLY A C 1
ATOM 689 O O . GLY A 1 85 ? -52.517 -11.694 61.356 1.00 78.56 85 GLY A O 1
ATOM 690 N N . ILE A 1 86 ? -50.414 -11.147 61.938 1.00 72.75 86 ILE A N 1
ATOM 691 C CA . ILE A 1 86 ? -50.756 -10.595 63.258 1.00 72.75 86 ILE A CA 1
ATOM 692 C C . ILE A 1 86 ? -51.656 -9.358 63.105 1.00 72.75 86 ILE A C 1
ATOM 694 O O . ILE A 1 86 ? -52.661 -9.237 63.814 1.00 72.75 86 ILE A O 1
ATOM 698 N N . ALA A 1 87 ? -51.352 -8.479 62.144 1.00 68.62 87 ALA A N 1
ATOM 699 C CA . ALA A 1 87 ? -52.156 -7.295 61.841 1.00 68.62 87 ALA A CA 1
ATOM 700 C C . ALA A 1 87 ? -53.595 -7.647 61.427 1.00 68.62 87 ALA A C 1
ATOM 702 O O . ALA A 1 87 ? -54.565 -7.158 62.012 1.00 68.62 87 ALA A O 1
ATOM 703 N N . ILE A 1 88 ? -53.751 -8.553 60.461 1.00 69.25 88 ILE A N 1
ATOM 704 C CA . ILE A 1 88 ? -55.051 -8.955 59.906 1.00 69.25 88 ILE A CA 1
ATOM 705 C C . ILE A 1 88 ? -55.924 -9.653 60.958 1.00 69.25 88 ILE A C 1
ATOM 707 O O . ILE A 1 88 ? -57.133 -9.407 61.027 1.00 69.25 88 ILE A O 1
ATOM 711 N N . THR A 1 89 ? -55.331 -10.519 61.784 1.00 68.44 89 THR A N 1
ATOM 712 C CA . THR A 1 89 ? -56.067 -11.308 62.788 1.00 68.44 89 THR A CA 1
ATOM 713 C C . THR A 1 89 ? -56.727 -10.419 63.838 1.00 68.44 89 THR A C 1
ATOM 715 O O . THR A 1 89 ? -57.849 -10.680 64.272 1.00 68.44 89 THR A O 1
ATOM 718 N N . GLU A 1 90 ? -56.070 -9.329 64.218 1.00 61.09 90 GLU A N 1
ATOM 719 C CA . GLU A 1 90 ? -56.573 -8.429 65.251 1.00 61.09 90 GLU A CA 1
ATOM 720 C C . GLU A 1 90 ? -57.504 -7.335 64.688 1.00 61.09 90 GLU A C 1
ATOM 722 O O . GLU A 1 90 ? -58.433 -6.917 65.384 1.00 61.09 90 GLU A O 1
ATOM 727 N N . ILE A 1 91 ? -57.364 -6.953 63.407 1.00 63.38 91 ILE A N 1
ATOM 728 C CA . ILE A 1 91 ? -58.349 -6.114 62.688 1.00 63.38 91 ILE A CA 1
ATOM 729 C C . ILE A 1 91 ? -59.716 -6.812 62.634 1.00 63.38 91 ILE A C 1
ATOM 731 O O . ILE A 1 91 ? -60.747 -6.198 62.923 1.00 63.38 91 ILE A O 1
ATOM 735 N N . LYS A 1 92 ? -59.736 -8.121 62.344 1.00 65.19 92 LYS A N 1
ATOM 736 C CA . LYS A 1 92 ? -60.969 -8.929 62.300 1.00 65.19 92 LYS A CA 1
ATOM 737 C C . LYS A 1 92 ? -61.712 -8.999 63.641 1.00 65.19 92 LYS A C 1
ATOM 739 O O . LYS A 1 92 ? -62.913 -9.245 63.652 1.00 65.19 92 LYS A O 1
ATOM 744 N N . GLN A 1 93 ? -61.043 -8.737 64.766 1.00 62.50 93 GLN A N 1
ATOM 745 C CA . GLN A 1 93 ? -61.668 -8.720 66.094 1.00 62.50 93 GLN A CA 1
ATOM 746 C C . GLN A 1 93 ? -62.400 -7.398 66.422 1.00 62.50 93 GLN A C 1
ATOM 748 O O . GLN A 1 93 ? -62.914 -7.244 67.532 1.00 62.50 93 GLN A O 1
ATOM 753 N N . GLY A 1 94 ? -62.468 -6.433 65.492 1.00 54.88 94 GLY A N 1
ATOM 754 C CA . GLY A 1 94 ? -63.340 -5.250 65.580 1.00 54.88 94 GLY A CA 1
ATOM 755 C C . GLY A 1 94 ? -62.960 -4.218 66.651 1.00 54.88 94 GLY A C 1
ATOM 756 O O . GLY A 1 94 ? -63.750 -3.335 66.977 1.00 54.88 94 GLY A O 1
ATOM 757 N N . ARG A 1 95 ? -61.755 -4.303 67.232 1.00 56.34 95 ARG A N 1
ATOM 758 C CA . ARG A 1 95 ? -61.317 -3.474 68.373 1.00 56.34 95 ARG A CA 1
ATOM 759 C C . ARG A 1 95 ? -60.109 -2.591 68.051 1.00 56.34 95 ARG A C 1
ATOM 761 O O . ARG A 1 95 ? -59.202 -2.477 68.873 1.00 56.34 95 ARG A O 1
ATOM 768 N N . MET A 1 96 ? -60.126 -1.907 66.908 1.00 54.12 96 MET A N 1
ATOM 769 C CA . MET A 1 96 ? -59.029 -1.045 66.423 1.00 54.12 96 MET A CA 1
ATOM 770 C C . MET A 1 96 ? -58.453 -0.092 67.489 1.00 54.12 96 MET A C 1
ATOM 772 O O . MET A 1 96 ? -57.245 0.079 67.593 1.00 54.12 96 MET A O 1
ATOM 776 N N . LYS A 1 97 ? -59.296 0.474 68.364 1.00 54.03 97 LYS A N 1
ATOM 777 C CA . LYS A 1 97 ? -58.867 1.412 69.422 1.00 54.03 97 LYS A CA 1
ATOM 778 C C . LYS A 1 97 ? -58.151 0.738 70.607 1.00 54.03 97 LYS A C 1
ATOM 780 O O . LYS A 1 97 ? -57.257 1.327 71.207 1.00 54.03 97 LYS A O 1
ATOM 785 N N . LYS A 1 98 ? -58.537 -0.499 70.953 1.00 56.84 98 LYS A N 1
ATOM 786 C CA . LYS A 1 98 ? -57.869 -1.327 71.982 1.00 56.84 98 LYS A CA 1
ATOM 787 C C . LYS A 1 98 ? -56.597 -1.955 71.419 1.00 56.84 98 LYS A C 1
ATOM 789 O O . LYS A 1 98 ? -55.623 -2.104 72.147 1.00 56.84 98 LYS A O 1
ATOM 794 N N . TYR A 1 99 ? -56.631 -2.282 70.130 1.00 54.00 99 TYR A N 1
ATOM 795 C CA . TYR A 1 99 ? -55.506 -2.780 69.361 1.00 54.00 99 TYR A CA 1
ATOM 796 C C . TYR A 1 99 ? -54.369 -1.769 69.351 1.00 54.00 99 TYR A C 1
ATOM 798 O O . TYR A 1 99 ? -53.284 -2.103 69.794 1.00 54.00 99 TYR A O 1
ATOM 806 N N . MET A 1 100 ? -54.660 -0.509 69.027 1.00 53.81 100 MET A N 1
ATOM 807 C CA . MET A 1 100 ? -53.667 0.564 69.002 1.00 53.81 100 MET A CA 1
ATOM 808 C C . MET A 1 100 ? -52.886 0.705 70.316 1.00 53.81 100 MET A C 1
ATOM 810 O O . MET A 1 100 ? -51.666 0.811 70.324 1.00 53.81 100 MET A O 1
ATOM 814 N N . LYS A 1 101 ? -53.590 0.610 71.450 1.00 56.62 101 LYS A N 1
ATOM 815 C CA . LYS A 1 101 ? -52.989 0.696 72.788 1.00 56.62 101 LYS A CA 1
ATOM 816 C C . LYS A 1 101 ? -52.213 -0.562 73.199 1.00 56.62 101 LYS A C 1
ATOM 818 O O . LYS A 1 101 ? -51.355 -0.489 74.067 1.00 56.62 101 LYS A O 1
ATOM 823 N N . LYS A 1 102 ? -52.542 -1.714 72.604 1.00 57.97 102 LYS A N 1
ATOM 824 C CA . LYS A 1 102 ? -51.883 -3.007 72.840 1.00 57.97 102 LYS A CA 1
ATOM 825 C C . LYS A 1 102 ? -50.714 -3.225 71.873 1.00 57.97 102 LYS A C 1
ATOM 827 O O . LYS A 1 102 ? -49.783 -3.924 72.236 1.00 57.97 102 LYS A O 1
ATOM 832 N N . LEU A 1 103 ? -50.751 -2.609 70.690 1.00 54.81 103 LEU A N 1
ATOM 833 C CA . LEU A 1 103 ? -49.693 -2.627 69.679 1.00 54.81 103 LEU A CA 1
ATOM 834 C C . LEU A 1 103 ? -48.432 -1.943 70.195 1.00 54.81 103 LEU A C 1
ATOM 836 O O . LEU A 1 103 ? -47.365 -2.534 70.155 1.00 54.81 103 LEU A O 1
ATOM 840 N N . ILE A 1 104 ? -48.604 -0.747 70.773 1.00 54.56 104 ILE A N 1
ATOM 841 C CA . ILE A 1 104 ? -47.532 0.050 71.392 1.00 54.56 104 ILE A CA 1
ATOM 842 C C . ILE A 1 104 ? -46.873 -0.692 72.578 1.00 54.56 104 ILE A C 1
ATOM 844 O O . ILE A 1 104 ? -45.790 -0.324 73.011 1.00 54.56 104 ILE A O 1
ATOM 848 N N . GLY A 1 105 ? -47.515 -1.733 73.126 1.00 55.09 105 GLY A N 1
ATOM 849 C CA . GLY A 1 105 ? -47.035 -2.467 74.302 1.00 55.09 105 GLY A CA 1
ATOM 850 C C . GLY A 1 105 ? -46.708 -3.947 74.082 1.00 55.09 105 GLY A C 1
ATOM 851 O O . GLY A 1 105 ? -46.417 -4.627 75.064 1.00 55.09 105 GLY A O 1
ATOM 852 N N . ARG A 1 106 ? -46.802 -4.486 72.855 1.00 58.94 106 ARG A N 1
ATOM 853 C CA . ARG A 1 106 ? -46.460 -5.893 72.572 1.00 58.94 106 ARG A CA 1
ATOM 854 C C . ARG A 1 106 ? -45.036 -5.980 72.031 1.00 58.94 106 ARG A C 1
ATOM 856 O O . ARG A 1 106 ? -44.787 -5.602 70.891 1.00 58.94 106 ARG A O 1
ATOM 863 N N . THR A 1 107 ? -44.154 -6.577 72.825 1.00 64.94 107 THR A N 1
ATOM 864 C CA . THR A 1 107 ? -42.768 -6.905 72.456 1.00 64.94 107 THR A CA 1
ATOM 865 C C . THR A 1 107 ? -42.666 -7.689 71.145 1.00 64.94 107 THR A C 1
ATOM 867 O O . THR A 1 107 ? -41.739 -7.466 70.388 1.00 64.94 107 THR A O 1
ATOM 870 N N . GLU A 1 108 ? -43.649 -8.531 70.808 1.00 63.19 108 GLU A N 1
ATOM 871 C CA . GLU A 1 108 ? -43.618 -9.394 69.612 1.00 63.19 108 GLU A CA 1
ATOM 872 C C . GLU A 1 108 ? -43.513 -8.636 68.274 1.00 63.19 108 GLU A C 1
ATOM 874 O O . GLU A 1 108 ? -42.802 -9.081 67.378 1.00 63.19 108 GLU A O 1
ATOM 879 N N . ILE A 1 109 ? -44.202 -7.498 68.119 1.00 66.88 109 ILE A N 1
ATOM 880 C CA . ILE A 1 109 ? -44.170 -6.716 66.865 1.00 66.88 109 ILE A CA 1
ATOM 881 C C . ILE A 1 109 ? -42.867 -5.923 66.777 1.00 66.88 109 ILE A C 1
ATOM 883 O O . ILE A 1 109 ? -42.244 -5.854 65.722 1.00 66.88 109 ILE A O 1
ATOM 887 N N . GLU A 1 110 ? -42.439 -5.351 67.899 1.00 68.56 110 GLU A N 1
ATOM 888 C CA . GLU A 1 110 ? -41.177 -4.622 67.991 1.00 68.56 110 GLU A CA 1
ATOM 889 C C . GLU A 1 110 ? -39.973 -5.556 67.765 1.00 68.56 110 GLU A C 1
ATOM 891 O O . GLU A 1 110 ? -39.009 -5.185 67.095 1.00 68.56 110 GLU A O 1
ATOM 896 N N . ASP A 1 111 ? -40.058 -6.801 68.241 1.00 76.62 111 ASP A N 1
ATOM 897 C CA . ASP A 1 111 ? -39.080 -7.859 67.987 1.00 76.62 111 ASP A CA 1
ATOM 898 C C . ASP A 1 111 ? -39.075 -8.290 66.512 1.00 76.62 111 ASP A C 1
ATOM 900 O O . ASP A 1 111 ? -37.998 -8.470 65.942 1.00 76.62 111 ASP A O 1
ATOM 904 N N . ALA A 1 112 ? -40.245 -8.413 65.871 1.00 70.56 112 ALA A N 1
ATOM 905 C CA . ALA A 1 112 ? -40.354 -8.724 64.442 1.00 70.56 112 ALA A CA 1
ATOM 906 C C . ALA A 1 112 ? -39.774 -7.604 63.557 1.00 70.56 112 ALA A C 1
ATOM 908 O O . ALA A 1 112 ? -39.066 -7.882 62.592 1.00 70.56 112 ALA A O 1
ATOM 909 N N . LEU A 1 113 ? -39.987 -6.333 63.915 1.00 69.31 113 LEU A N 1
ATOM 910 C CA . LEU A 1 113 ? -39.391 -5.190 63.210 1.00 69.31 113 LEU A CA 1
ATOM 911 C C . LEU A 1 113 ? -37.871 -5.145 63.375 1.00 69.31 113 LEU A C 1
ATOM 913 O O . LEU A 1 113 ? -37.153 -4.968 62.395 1.00 69.31 113 LEU A O 1
ATOM 917 N N . LYS A 1 114 ? -37.355 -5.391 64.587 1.00 81.44 114 LYS A N 1
ATOM 918 C CA . LYS A 1 114 ? -35.904 -5.517 64.812 1.00 81.44 114 LYS A CA 1
ATOM 919 C C . LYS A 1 114 ? -35.295 -6.662 64.002 1.00 81.44 114 LYS A C 1
ATOM 921 O O . LYS A 1 114 ? -34.162 -6.551 63.536 1.00 81.44 114 LYS A O 1
ATOM 926 N N . ARG A 1 115 ? -36.024 -7.770 63.833 1.00 80.31 115 ARG A N 1
ATOM 927 C CA . ARG A 1 115 ? -35.599 -8.897 62.987 1.00 80.31 115 ARG A CA 1
ATOM 928 C C . ARG A 1 115 ? -35.611 -8.530 61.508 1.00 80.31 115 ARG A C 1
ATOM 930 O O . ARG A 1 115 ? -34.640 -8.839 60.824 1.00 80.31 115 ARG A O 1
ATOM 937 N N . LEU A 1 116 ? -36.654 -7.848 61.038 1.00 78.50 116 LEU A N 1
ATOM 938 C CA . LEU A 1 116 ? -36.770 -7.372 59.661 1.00 78.50 116 LEU A CA 1
ATOM 939 C C . LEU A 1 116 ? -35.648 -6.386 59.305 1.00 78.50 116 LEU A C 1
ATOM 941 O O . LEU A 1 116 ? -34.998 -6.557 58.275 1.00 78.50 116 LEU A O 1
ATOM 945 N N . ASP A 1 117 ? -35.360 -5.416 60.175 1.00 80.75 117 ASP A N 1
ATOM 946 C CA . ASP A 1 117 ? -34.261 -4.456 59.998 1.00 80.75 117 ASP A CA 1
ATOM 947 C C . ASP A 1 117 ? -32.900 -5.169 59.937 1.00 80.75 117 ASP A C 1
ATOM 949 O O . ASP A 1 117 ? -32.111 -4.972 59.008 1.00 80.75 117 ASP A O 1
ATOM 953 N N . LYS A 1 118 ? -32.664 -6.115 60.858 1.00 84.31 118 LYS A N 1
ATOM 954 C CA . LYS A 1 118 ? -31.449 -6.939 60.864 1.00 84.31 118 LYS A CA 1
ATOM 955 C C . LYS A 1 118 ? -31.295 -7.759 59.580 1.00 84.31 118 LYS A C 1
ATOM 957 O O . LYS A 1 118 ? -30.203 -7.789 59.016 1.00 84.31 118 LYS A O 1
ATOM 962 N N . LEU A 1 119 ? -32.357 -8.423 59.121 1.00 75.44 119 LEU A N 1
ATOM 963 C CA . LEU A 1 119 ? -32.332 -9.216 57.890 1.00 75.44 119 LEU A CA 1
ATOM 964 C C . LEU A 1 119 ? -32.137 -8.332 56.651 1.00 75.44 119 LEU A C 1
ATOM 966 O O . LEU A 1 119 ? -31.357 -8.692 55.778 1.00 75.44 119 LEU A O 1
ATOM 970 N N . THR A 1 120 ? -32.756 -7.151 56.602 1.00 76.06 120 THR A N 1
ATOM 971 C CA . THR A 1 120 ? -32.590 -6.175 55.505 1.00 76.06 120 THR A CA 1
ATOM 972 C C . THR A 1 120 ? -31.155 -5.649 55.423 1.00 76.06 120 THR A C 1
ATOM 974 O O . THR A 1 120 ? -30.604 -5.445 54.332 1.00 76.06 120 THR A O 1
ATOM 977 N N . GLN A 1 121 ? -30.517 -5.452 56.579 1.00 81.62 121 GLN A N 1
ATOM 978 C CA . GLN A 1 121 ? -29.110 -5.078 56.657 1.00 81.62 121 GLN A CA 1
ATOM 979 C C . GLN A 1 121 ? -28.192 -6.230 56.227 1.00 81.62 121 GLN A C 1
ATOM 981 O O . GLN A 1 121 ? -27.214 -6.001 55.514 1.00 81.62 121 GLN A O 1
ATOM 986 N N . GLU A 1 122 ? -28.504 -7.465 56.622 1.00 78.44 122 GLU A N 1
ATOM 987 C CA . GLU A 1 122 ? -27.741 -8.650 56.219 1.00 78.44 122 GLU A CA 1
ATOM 988 C C . GLU A 1 122 ? -27.849 -8.917 54.717 1.00 78.44 122 GLU A C 1
ATOM 990 O O . GLU A 1 122 ? -26.857 -9.183 54.046 1.00 78.44 122 GLU A O 1
ATOM 995 N N . GLU A 1 123 ? -29.031 -8.711 54.155 1.00 79.56 123 GLU A N 1
ATOM 996 C CA . GLU A 1 123 ? -29.288 -8.740 52.724 1.00 79.56 123 GLU A CA 1
ATOM 997 C C . GLU A 1 123 ? -28.460 -7.674 51.978 1.00 79.56 123 GLU A C 1
ATOM 999 O O . GLU A 1 123 ? -27.870 -7.954 50.936 1.00 79.56 123 GLU A O 1
ATOM 1004 N N . ALA A 1 124 ? -28.337 -6.455 52.526 1.00 82.25 124 ALA A N 1
ATOM 1005 C CA . ALA A 1 124 ? -27.480 -5.404 51.953 1.00 82.25 124 ALA A CA 1
ATOM 1006 C C . ALA A 1 124 ? -25.994 -5.773 51.986 1.00 82.25 124 ALA A C 1
ATOM 1008 O O . ALA A 1 124 ? -25.278 -5.559 51.004 1.00 82.25 124 ALA A O 1
ATOM 1009 N N . ARG A 1 125 ? -25.532 -6.378 53.087 1.00 79.88 125 ARG A N 1
ATOM 1010 C CA . ARG A 1 125 ? -24.163 -6.900 53.190 1.00 79.88 125 ARG A CA 1
ATOM 1011 C C . ARG A 1 125 ? -23.922 -8.020 52.183 1.00 79.88 125 ARG A C 1
ATOM 1013 O O . ARG A 1 125 ? -22.901 -8.007 51.500 1.00 79.88 125 ARG A O 1
ATOM 1020 N N . MET A 1 126 ? -24.867 -8.940 52.028 1.00 82.69 126 MET A N 1
ATOM 1021 C CA . MET A 1 126 ? -24.755 -10.052 51.085 1.00 82.69 126 MET A CA 1
ATOM 1022 C C . MET A 1 126 ? -24.762 -9.592 49.624 1.00 82.69 126 MET A C 1
ATOM 1024 O O . MET A 1 126 ? -23.945 -10.073 48.837 1.00 82.69 126 MET A O 1
ATOM 1028 N N . ALA A 1 127 ? -25.586 -8.605 49.262 1.00 82.44 127 ALA A N 1
ATOM 1029 C CA . ALA A 1 127 ? -25.545 -7.983 47.938 1.00 82.44 127 ALA A CA 1
ATOM 1030 C C . ALA A 1 127 ? -24.181 -7.323 47.657 1.00 82.44 127 ALA A C 1
ATOM 1032 O O . ALA A 1 127 ? -23.618 -7.488 46.573 1.00 82.44 127 ALA A O 1
ATOM 1033 N N . ALA A 1 128 ? -23.601 -6.637 48.650 1.00 84.00 128 ALA A N 1
ATOM 1034 C CA . ALA A 1 128 ? -22.261 -6.062 48.534 1.00 84.00 128 ALA A CA 1
ATOM 1035 C C . ALA A 1 128 ? -21.177 -7.139 48.339 1.00 84.00 128 ALA A C 1
ATOM 1037 O O . ALA A 1 128 ? -20.287 -6.967 47.506 1.00 84.00 128 ALA A O 1
ATOM 1038 N N . VAL A 1 129 ? -21.274 -8.271 49.046 1.00 83.06 129 VAL A N 1
ATOM 1039 C CA . VAL A 1 129 ? -20.350 -9.409 48.894 1.00 83.06 129 VAL A CA 1
ATOM 1040 C C . VAL A 1 129 ? -20.444 -10.029 47.497 1.00 83.06 129 VAL A C 1
ATOM 1042 O O . VAL A 1 129 ? -19.412 -10.285 46.873 1.00 83.06 129 VAL A O 1
ATOM 1045 N N . GLN A 1 130 ? -21.653 -10.241 46.966 1.00 83.12 130 GLN A N 1
ATOM 1046 C CA . GLN A 1 130 ? -21.823 -10.778 45.610 1.00 83.12 130 GLN A CA 1
ATOM 1047 C C . GLN A 1 130 ? -21.291 -9.808 44.546 1.00 83.12 130 GLN A C 1
ATOM 1049 O O . GLN A 1 130 ? -20.575 -10.232 43.637 1.00 83.12 130 GLN A O 1
ATOM 1054 N N . ASN A 1 131 ? -21.544 -8.503 44.699 1.00 86.94 131 ASN A N 1
ATOM 1055 C CA . ASN A 1 131 ? -20.963 -7.483 43.825 1.00 86.94 131 ASN A CA 1
ATOM 1056 C C . ASN A 1 131 ? -19.431 -7.515 43.867 1.00 86.94 131 ASN A C 1
ATOM 1058 O O . ASN A 1 131 ? -18.794 -7.527 42.816 1.00 86.94 131 ASN A O 1
ATOM 1062 N N . LEU A 1 132 ? -18.830 -7.612 45.056 1.00 87.62 132 LEU A N 1
ATOM 1063 C CA . LEU A 1 132 ? -17.377 -7.716 45.207 1.00 87.62 132 LEU A CA 1
ATOM 1064 C C . LEU A 1 132 ? -16.814 -8.965 44.508 1.00 87.62 132 LEU A C 1
ATOM 1066 O O . LEU A 1 132 ? -15.770 -8.894 43.858 1.00 87.62 132 LEU A O 1
ATOM 1070 N N . LYS A 1 133 ? -17.522 -10.100 44.579 1.00 89.88 133 LYS A N 1
ATOM 1071 C CA . LYS A 1 133 ? -17.142 -11.341 43.883 1.00 89.88 133 LYS A CA 1
ATOM 1072 C C . LYS A 1 133 ? -17.150 -11.173 42.361 1.00 89.88 133 LYS A C 1
ATOM 1074 O O . LYS A 1 133 ? -16.209 -11.613 41.691 1.00 89.88 133 LYS A O 1
ATOM 1079 N N . VAL A 1 134 ? -18.189 -10.543 41.809 1.00 90.56 134 VAL A N 1
ATOM 1080 C CA . VAL A 1 134 ? -18.273 -10.250 40.370 1.00 90.56 134 VAL A CA 1
ATOM 1081 C C . VAL A 1 134 ? -17.162 -9.287 39.961 1.00 90.56 134 VAL A C 1
ATOM 1083 O O . VAL A 1 134 ? -16.455 -9.572 38.998 1.00 90.56 134 VAL A O 1
ATOM 1086 N N . VAL A 1 135 ? -16.942 -8.213 40.724 1.00 93.38 135 VAL A N 1
ATOM 1087 C CA . VAL A 1 135 ? -15.878 -7.230 40.467 1.00 93.38 135 VAL A CA 1
ATOM 1088 C C . VAL A 1 135 ? -14.510 -7.903 40.441 1.00 93.38 135 VAL A C 1
ATOM 1090 O O . VAL A 1 135 ? -13.791 -7.741 39.465 1.00 93.38 135 VAL A O 1
ATOM 1093 N N . HIS A 1 136 ? -14.175 -8.739 41.426 1.00 94.81 136 HIS A N 1
ATOM 1094 C CA . HIS A 1 136 ? -12.889 -9.444 41.440 1.00 94.81 136 HIS A CA 1
ATOM 1095 C C . HIS A 1 136 ? -12.736 -10.439 40.275 1.00 94.81 136 HIS A C 1
ATOM 1097 O O . HIS A 1 136 ? -11.638 -10.656 39.766 1.00 94.81 136 HIS A O 1
ATOM 1103 N N . THR A 1 137 ? -13.837 -11.046 39.822 1.00 94.38 137 THR A N 1
ATOM 1104 C CA . THR A 1 137 ? -13.824 -11.926 38.643 1.00 94.38 137 THR A CA 1
ATOM 1105 C C . THR A 1 137 ? -13.590 -11.133 37.357 1.00 94.38 137 THR A C 1
ATOM 1107 O O . THR A 1 137 ? -12.816 -11.561 36.500 1.00 94.38 137 THR A O 1
ATOM 1110 N N . VAL A 1 138 ? -14.250 -9.982 37.213 1.00 96.50 138 VAL A N 1
ATOM 1111 C CA . VAL A 1 138 ? -14.058 -9.072 36.078 1.00 96.50 138 VAL A CA 1
ATOM 1112 C C . VAL A 1 138 ? -12.635 -8.525 36.073 1.00 96.50 138 VAL A C 1
ATOM 1114 O O . VAL A 1 138 ? -12.000 -8.556 35.027 1.00 96.50 138 VAL A O 1
ATOM 1117 N N . ASP A 1 139 ? -12.111 -8.125 37.227 1.00 96.56 139 ASP A N 1
ATOM 1118 C CA . ASP A 1 139 ? -10.757 -7.596 37.392 1.00 96.56 139 ASP A CA 1
ATOM 1119 C C . ASP A 1 139 ? -9.695 -8.585 36.886 1.00 96.56 139 ASP A C 1
ATOM 1121 O O . ASP A 1 139 ? -8.900 -8.251 36.010 1.00 96.56 139 ASP A O 1
ATOM 1125 N N . LYS A 1 140 ? -9.788 -9.864 37.280 1.00 95.50 140 LYS A N 1
ATOM 1126 C CA . LYS A 1 140 ? -8.912 -10.932 36.753 1.00 95.50 140 LYS A CA 1
ATOM 1127 C C . LYS A 1 140 ? -9.003 -11.101 35.238 1.00 95.50 140 LYS A C 1
ATOM 1129 O O . LYS A 1 140 ? -8.003 -11.364 34.572 1.00 95.50 140 LYS A O 1
ATOM 1134 N N . ARG A 1 141 ? -10.209 -10.997 34.669 1.00 97.25 141 ARG A N 1
ATOM 1135 C CA . ARG A 1 141 ? -10.393 -11.082 33.210 1.00 97.25 141 ARG A CA 1
ATOM 1136 C C . ARG A 1 141 ? -9.786 -9.869 32.509 1.00 97.25 141 ARG A C 1
ATOM 1138 O O . ARG A 1 141 ? -9.184 -10.040 31.454 1.00 97.25 141 ARG A O 1
ATOM 1145 N N . VAL A 1 142 ? -9.938 -8.677 33.084 1.00 97.94 142 VAL A N 1
ATOM 1146 C CA . VAL A 1 142 ? -9.370 -7.426 32.565 1.00 97.94 142 VAL A CA 1
ATOM 1147 C C . VAL A 1 142 ? -7.845 -7.457 32.630 1.00 97.94 142 VAL A C 1
ATOM 1149 O O . VAL A 1 142 ? -7.207 -7.086 31.651 1.00 97.94 142 VAL A O 1
ATOM 1152 N N . GLU A 1 143 ? -7.258 -7.987 33.701 1.00 97.38 143 GLU A N 1
ATOM 1153 C CA . GLU A 1 143 ? -5.813 -8.221 33.803 1.00 97.38 143 GLU A CA 1
ATOM 1154 C C . GLU A 1 143 ? -5.320 -9.176 32.702 1.00 97.38 143 GLU A C 1
ATOM 1156 O O . GLU A 1 143 ? -4.343 -8.894 32.005 1.00 97.38 143 GLU A O 1
ATOM 1161 N N . GLY A 1 144 ? -6.047 -10.274 32.462 1.00 97.38 144 GLY A N 1
ATOM 1162 C CA . GLY A 1 144 ? -5.758 -11.191 31.356 1.00 97.38 144 GLY A CA 1
ATOM 1163 C C . GLY A 1 144 ? -5.808 -10.511 29.982 1.00 97.38 144 GLY A C 1
ATOM 1164 O O . GLY A 1 144 ? -4.926 -10.730 29.150 1.00 97.38 144 GLY A O 1
ATOM 1165 N N . VAL A 1 145 ? -6.805 -9.650 29.752 1.00 97.94 145 VAL A N 1
ATOM 1166 C CA . VAL A 1 145 ? -6.906 -8.850 28.521 1.00 97.94 145 VAL A CA 1
ATOM 1167 C C . VAL A 1 145 ? -5.741 -7.870 28.417 1.00 97.94 145 VAL A C 1
ATOM 1169 O O . VAL A 1 145 ? -5.129 -7.801 27.359 1.00 97.94 145 VAL A O 1
ATOM 1172 N N . ALA A 1 146 ? -5.384 -7.160 29.488 1.00 97.69 146 ALA A N 1
ATOM 1173 C CA . ALA A 1 146 ? -4.265 -6.217 29.492 1.00 97.69 146 ALA A CA 1
ATOM 1174 C C . ALA A 1 146 ? -2.943 -6.897 29.098 1.00 97.69 146 ALA A C 1
ATOM 1176 O O . ALA A 1 146 ? -2.219 -6.389 28.241 1.00 97.69 146 ALA A O 1
ATOM 1177 N N . ASN A 1 147 ? -2.679 -8.089 29.640 1.00 97.75 147 ASN A N 1
ATOM 1178 C CA . ASN A 1 147 ? -1.505 -8.889 29.287 1.00 97.75 147 ASN A CA 1
ATOM 1179 C C . ASN A 1 147 ? -1.503 -9.297 27.806 1.00 97.75 147 ASN A C 1
ATOM 1181 O O . ASN A 1 147 ? -0.468 -9.236 27.139 1.00 97.75 147 ASN A O 1
ATOM 1185 N N . MET A 1 148 ? -2.662 -9.681 27.264 1.00 98.12 148 MET A N 1
ATOM 1186 C CA . MET A 1 148 ? -2.790 -10.009 25.844 1.00 98.12 148 MET A CA 1
ATOM 1187 C C . MET A 1 148 ? -2.593 -8.779 24.951 1.00 98.12 148 MET A C 1
ATOM 1189 O O . MET A 1 148 ? -1.916 -8.876 23.928 1.00 98.12 148 MET A O 1
ATOM 1193 N N . THR A 1 149 ? -3.119 -7.621 25.348 1.00 97.56 149 THR A N 1
ATOM 1194 C CA . THR A 1 149 ? -2.924 -6.351 24.638 1.00 97.56 149 THR A CA 1
ATOM 1195 C C . THR A 1 149 ? -1.448 -5.956 24.609 1.00 97.56 149 THR A C 1
ATOM 1197 O O . THR A 1 149 ? -0.944 -5.605 23.548 1.00 97.56 149 THR A O 1
ATOM 1200 N N . ALA A 1 150 ? -0.719 -6.112 25.718 1.00 97.81 150 ALA A N 1
ATOM 1201 C CA . ALA A 1 150 ? 0.725 -5.868 25.763 1.00 97.81 150 ALA A CA 1
ATOM 1202 C C . ALA A 1 150 ? 1.515 -6.832 24.857 1.00 97.81 150 ALA A C 1
ATOM 1204 O O . ALA A 1 150 ? 2.469 -6.441 24.185 1.00 97.81 150 ALA A O 1
ATOM 1205 N N . ALA A 1 151 ? 1.109 -8.104 24.792 1.00 97.94 151 ALA A N 1
ATOM 1206 C CA . ALA A 1 151 ? 1.722 -9.067 23.879 1.00 97.94 151 ALA A CA 1
ATOM 1207 C C . ALA A 1 151 ? 1.468 -8.716 22.403 1.00 97.94 151 ALA A C 1
ATOM 1209 O O . ALA A 1 151 ? 2.340 -8.928 21.560 1.00 97.94 151 ALA A O 1
ATOM 1210 N N . ILE A 1 152 ? 0.283 -8.190 22.080 1.00 98.00 152 ILE A N 1
ATOM 1211 C CA . ILE A 1 152 ? -0.038 -7.693 20.737 1.00 98.00 152 ILE A CA 1
ATOM 1212 C C . ILE A 1 152 ? 0.808 -6.464 20.411 1.00 98.00 152 ILE A C 1
ATOM 1214 O O . ILE A 1 152 ? 1.374 -6.421 19.324 1.00 98.00 152 ILE A O 1
ATOM 1218 N N . ASP A 1 153 ? 0.955 -5.526 21.342 1.00 98.06 153 ASP A N 1
ATOM 1219 C CA . ASP A 1 153 ? 1.753 -4.311 21.155 1.00 98.06 153 ASP A CA 1
ATOM 1220 C C . ASP A 1 153 ? 3.211 -4.641 20.794 1.00 98.06 153 ASP A C 1
ATOM 1222 O O . ASP A 1 153 ? 3.705 -4.227 19.750 1.00 98.06 153 ASP A O 1
ATOM 1226 N N . ASN A 1 154 ? 3.844 -5.550 21.545 1.00 97.38 154 ASN A N 1
ATOM 1227 C CA . ASN A 1 154 ? 5.192 -6.052 21.237 1.00 97.38 154 ASN A CA 1
ATOM 1228 C C . ASN A 1 154 ? 5.308 -6.740 19.863 1.00 97.38 154 ASN A C 1
ATOM 1230 O O . ASN A 1 154 ? 6.381 -6.793 19.264 1.00 97.38 154 ASN A O 1
ATOM 1234 N N . ARG A 1 155 ? 4.222 -7.337 19.360 1.00 98.06 155 ARG A N 1
ATOM 1235 C CA . ARG A 1 155 ? 4.206 -7.924 18.012 1.00 98.06 155 ARG A CA 1
ATOM 1236 C C . ARG A 1 155 ? 4.045 -6.857 16.939 1.00 98.06 155 ARG A C 1
ATOM 1238 O O . ARG A 1 155 ? 4.627 -7.018 15.871 1.00 98.06 155 ARG A O 1
ATOM 1245 N N . VAL A 1 156 ? 3.246 -5.825 17.202 1.00 98.44 156 VAL A N 1
ATOM 1246 C CA . VAL A 1 156 ? 3.042 -4.691 16.293 1.00 98.44 156 VAL A CA 1
ATOM 1247 C C . VAL A 1 156 ? 4.344 -3.913 16.136 1.00 98.44 156 VAL A C 1
ATOM 1249 O O . VAL A 1 156 ? 4.767 -3.716 15.003 1.00 98.44 156 VAL A O 1
ATOM 1252 N N . THR A 1 157 ? 5.058 -3.628 17.226 1.00 97.31 157 THR A N 1
ATOM 1253 C CA . THR A 1 157 ? 6.383 -2.989 17.157 1.00 97.31 157 THR A CA 1
ATOM 1254 C C . THR A 1 157 ? 7.376 -3.811 16.331 1.00 97.31 157 THR A C 1
ATOM 1256 O O . THR A 1 157 ? 8.047 -3.281 15.450 1.00 97.31 157 THR A O 1
ATOM 1259 N N . GLY A 1 158 ? 7.399 -5.137 16.507 1.00 98.12 158 GLY A N 1
ATOM 1260 C CA . GLY A 1 158 ? 8.228 -6.016 15.676 1.00 98.12 158 GLY A CA 1
ATOM 1261 C C . GLY A 1 158 ? 7.821 -6.052 14.194 1.00 98.12 158 GLY A C 1
ATOM 1262 O O . GLY A 1 158 ? 8.651 -6.343 13.329 1.00 98.12 158 GLY A O 1
ATOM 1263 N N . VAL A 1 159 ? 6.553 -5.783 13.866 1.00 98.38 159 VAL A N 1
ATOM 1264 C CA . VAL A 1 159 ? 6.108 -5.605 12.476 1.00 98.38 159 VAL A CA 1
ATOM 1265 C C . VAL A 1 159 ? 6.572 -4.255 11.940 1.00 98.38 159 VAL A C 1
ATOM 1267 O O . VAL A 1 159 ? 7.077 -4.225 10.819 1.00 98.38 159 VAL A O 1
ATOM 1270 N N . ASP A 1 160 ? 6.478 -3.185 12.726 1.00 98.44 160 ASP A N 1
ATOM 1271 C CA . ASP A 1 160 ? 6.934 -1.848 12.336 1.00 98.44 160 ASP A CA 1
ATOM 1272 C C . ASP A 1 160 ? 8.434 -1.839 12.005 1.00 98.44 160 ASP A C 1
ATOM 1274 O O . ASP A 1 160 ? 8.825 -1.348 10.944 1.00 98.44 160 A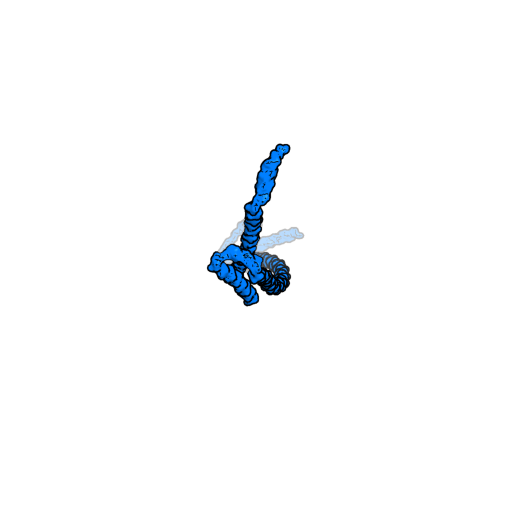SP A O 1
ATOM 1278 N N . ASP A 1 161 ? 9.265 -2.503 12.817 1.00 98.00 161 ASP A N 1
ATOM 1279 C CA . ASP A 1 161 ? 10.703 -2.666 12.551 1.00 98.00 161 ASP A CA 1
ATOM 1280 C C . ASP A 1 161 ? 10.969 -3.389 11.219 1.00 98.00 161 ASP A C 1
ATOM 1282 O O . ASP A 1 161 ? 11.842 -3.017 10.426 1.00 98.00 161 ASP A O 1
ATOM 1286 N N . ARG A 1 162 ? 10.190 -4.440 10.933 1.00 98.19 162 ARG A N 1
ATOM 1287 C CA . ARG A 1 162 ? 10.300 -5.188 9.672 1.00 98.19 162 ARG A CA 1
ATOM 1288 C C . ARG A 1 162 ? 9.850 -4.350 8.483 1.00 98.19 162 ARG A C 1
ATOM 1290 O O . ARG A 1 162 ? 10.459 -4.455 7.420 1.00 98.19 162 ARG A O 1
ATOM 1297 N N . VAL A 1 163 ? 8.798 -3.550 8.641 1.00 98.56 163 VAL A N 1
ATOM 1298 C CA . VAL A 1 163 ? 8.306 -2.636 7.605 1.00 98.56 163 VAL A CA 1
ATOM 1299 C C . VAL A 1 163 ? 9.346 -1.556 7.316 1.00 98.56 163 VAL A C 1
ATOM 1301 O O . VAL A 1 163 ? 9.635 -1.318 6.145 1.00 98.56 163 VAL A O 1
ATOM 1304 N N . ALA A 1 164 ? 9.984 -0.988 8.342 1.00 97.94 164 ALA A N 1
ATOM 1305 C CA . ALA A 1 164 ? 11.084 -0.040 8.174 1.00 97.94 164 ALA A CA 1
ATOM 1306 C C . ALA A 1 164 ? 12.247 -0.659 7.377 1.00 97.94 164 ALA A C 1
ATOM 1308 O O . ALA A 1 164 ? 12.675 -0.103 6.367 1.00 97.94 164 ALA A O 1
ATOM 1309 N N . SER A 1 165 ? 12.674 -1.875 7.737 1.00 98.06 165 SER A N 1
ATOM 1310 C CA . SER A 1 165 ? 13.723 -2.595 6.999 1.00 98.06 165 SER A CA 1
ATOM 1311 C C . SER A 1 165 ? 13.348 -2.884 5.538 1.00 98.06 165 SER A C 1
ATOM 1313 O O . SER A 1 165 ? 14.192 -2.812 4.641 1.00 98.06 165 SER A O 1
ATOM 1315 N N . VAL A 1 166 ? 12.084 -3.226 5.268 1.00 98.38 166 VAL A N 1
ATOM 1316 C CA . VAL A 1 166 ? 11.597 -3.404 3.892 1.00 98.38 166 VAL A CA 1
ATOM 1317 C C . VAL A 1 166 ? 11.634 -2.081 3.134 1.00 98.38 166 VAL A C 1
ATOM 1319 O O . VAL A 1 166 ? 12.055 -2.076 1.979 1.00 98.38 166 VAL A O 1
ATOM 1322 N N . ASN A 1 167 ? 11.255 -0.977 3.771 1.00 98.25 167 ASN A N 1
ATOM 1323 C CA . ASN A 1 167 ? 11.268 0.342 3.154 1.00 98.25 167 ASN A CA 1
ATOM 1324 C C . ASN A 1 167 ? 12.686 0.750 2.718 1.00 98.25 167 ASN A C 1
ATOM 1326 O O . ASN A 1 167 ? 12.882 1.134 1.567 1.00 98.25 167 ASN A O 1
ATOM 1330 N N . ASP A 1 168 ? 13.693 0.540 3.570 1.00 98.00 168 ASP A N 1
ATOM 1331 C CA . ASP A 1 168 ? 15.100 0.797 3.224 1.00 98.00 168 ASP A CA 1
ATOM 1332 C C . ASP A 1 168 ? 15.559 -0.026 2.008 1.00 98.00 168 ASP A C 1
ATOM 1334 O O . ASP A 1 168 ? 16.265 0.459 1.117 1.00 98.00 168 ASP A O 1
ATOM 1338 N N . ARG A 1 169 ? 15.122 -1.290 1.926 1.00 98.25 169 ARG A N 1
ATOM 1339 C CA . ARG A 1 169 ? 15.417 -2.159 0.778 1.00 98.25 169 ARG A CA 1
ATOM 1340 C C . ARG A 1 169 ? 14.727 -1.684 -0.496 1.00 98.25 169 ARG A C 1
ATOM 1342 O O . ARG A 1 169 ? 15.333 -1.791 -1.560 1.00 98.25 169 ARG A O 1
ATOM 1349 N N . VAL A 1 170 ? 13.490 -1.195 -0.408 1.00 98.50 170 VAL A N 1
ATOM 1350 C CA . VAL A 1 170 ? 12.756 -0.645 -1.559 1.00 98.50 170 VAL A CA 1
ATOM 1351 C C . VAL A 1 170 ? 13.480 0.584 -2.101 1.00 98.50 170 VAL A C 1
ATOM 1353 O O . VAL A 1 170 ? 13.762 0.615 -3.295 1.00 98.50 170 VAL A O 1
ATOM 1356 N N . VAL A 1 171 ? 13.914 1.504 -1.237 1.00 97.75 171 VAL A N 1
ATOM 1357 C CA . VAL A 1 171 ? 14.713 2.676 -1.643 1.00 97.75 171 VAL A CA 1
ATOM 1358 C C . VAL A 1 171 ? 16.014 2.256 -2.341 1.00 97.75 171 VAL A C 1
ATOM 1360 O O . VAL A 1 171 ? 16.377 2.798 -3.385 1.00 97.75 171 VAL A O 1
ATOM 1363 N N . SER A 1 172 ? 16.709 1.238 -1.822 1.00 97.06 172 SER A N 1
ATOM 1364 C CA . SER A 1 172 ? 17.913 0.705 -2.477 1.00 97.06 172 SER A CA 1
ATOM 1365 C C . SER A 1 172 ? 17.623 0.099 -3.857 1.00 97.06 172 SER A C 1
ATOM 1367 O O . SER A 1 172 ? 18.424 0.243 -4.784 1.00 97.06 172 SER A O 1
ATOM 1369 N N . VAL A 1 173 ? 16.488 -0.587 -4.013 1.00 98.19 173 VAL A N 1
ATOM 1370 C CA . VAL A 1 173 ? 16.064 -1.139 -5.305 1.00 98.19 173 VAL A CA 1
ATOM 1371 C C . VAL A 1 173 ? 15.719 -0.024 -6.286 1.00 98.19 173 VAL A C 1
ATOM 1373 O O . VAL A 1 173 ? 16.159 -0.102 -7.429 1.00 98.19 173 VAL A O 1
ATOM 1376 N N . GLU A 1 174 ? 15.004 1.014 -5.856 1.00 97.81 174 GLU A N 1
ATOM 1377 C CA . GLU A 1 174 ? 14.675 2.170 -6.698 1.00 97.81 174 GLU A CA 1
ATOM 1378 C C . GLU A 1 174 ? 15.933 2.829 -7.271 1.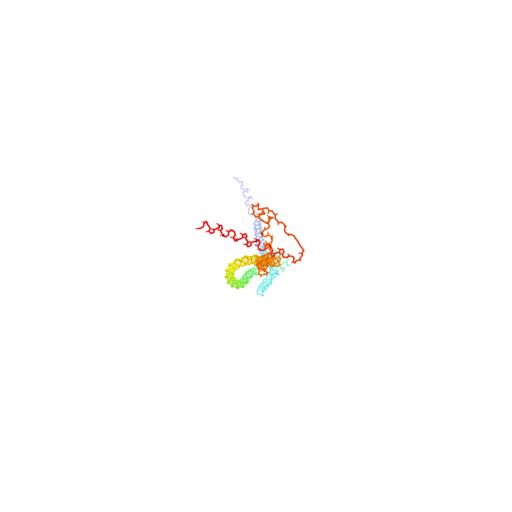00 97.81 174 GLU A C 1
ATOM 1380 O O . GLU A 1 174 ? 15.999 3.096 -8.470 1.00 97.81 174 GLU A O 1
ATOM 1385 N N . GLU A 1 175 ? 16.971 3.012 -6.455 1.00 97.06 175 GLU A N 1
ATOM 1386 C CA . GLU A 1 175 ? 18.228 3.596 -6.928 1.00 97.06 175 GLU A CA 1
ATOM 1387 C C . GLU A 1 175 ? 18.942 2.694 -7.947 1.00 97.06 175 GLU A C 1
ATOM 1389 O O . GLU A 1 175 ? 19.459 3.161 -8.961 1.00 97.06 175 GLU A O 1
ATOM 1394 N N . ARG A 1 176 ? 18.911 1.372 -7.741 1.00 97.75 176 ARG A N 1
ATOM 1395 C CA . ARG A 1 176 ? 19.459 0.414 -8.714 1.00 97.75 176 ARG A CA 1
ATOM 1396 C C . ARG A 1 176 ? 18.682 0.412 -10.028 1.00 97.75 176 ARG A C 1
ATOM 1398 O O . ARG A 1 176 ? 19.299 0.216 -11.073 1.00 97.75 176 ARG A O 1
ATOM 1405 N N . VAL A 1 177 ? 17.362 0.596 -9.982 1.00 98.31 177 VAL A N 1
ATOM 1406 C CA . VAL A 1 177 ? 16.517 0.679 -11.181 1.00 98.31 177 VAL A CA 1
ATOM 1407 C C . VAL A 1 177 ? 16.877 1.915 -12.001 1.00 98.31 177 VAL A C 1
ATOM 1409 O O . VAL A 1 177 ? 17.082 1.768 -13.200 1.00 98.31 177 VAL A O 1
ATOM 1412 N N . LYS A 1 178 ? 17.096 3.081 -11.374 1.00 96.88 178 LYS A N 1
ATOM 1413 C CA . LYS A 1 178 ? 17.563 4.284 -12.095 1.00 96.88 178 LYS A CA 1
ATOM 1414 C C . LYS A 1 178 ? 18.866 4.044 -12.857 1.00 96.88 178 LYS A C 1
ATOM 1416 O O . LYS A 1 178 ? 18.962 4.377 -14.030 1.00 96.88 178 LYS A O 1
ATOM 1421 N N . VAL A 1 179 ? 19.848 3.394 -12.224 1.00 97.50 179 VAL A N 1
ATOM 1422 C CA . VAL A 1 179 ? 21.129 3.068 -12.881 1.00 97.50 179 VAL A CA 1
ATOM 1423 C C . VAL A 1 179 ? 20.930 2.142 -14.086 1.00 97.50 179 VAL A C 1
ATOM 1425 O O . VAL A 1 179 ? 21.655 2.242 -15.077 1.00 97.50 179 VAL A O 1
ATOM 1428 N N . VAL A 1 180 ? 19.986 1.202 -14.002 1.00 97.69 180 VAL A N 1
ATOM 1429 C CA . VAL A 1 180 ? 19.648 0.331 -15.136 1.00 97.69 180 VAL A CA 1
ATOM 1430 C C . VAL A 1 180 ? 18.983 1.136 -16.247 1.00 97.69 180 VAL A C 1
ATOM 1432 O O . VAL A 1 180 ? 19.381 0.975 -17.398 1.00 97.69 180 VAL A O 1
ATOM 1435 N N . A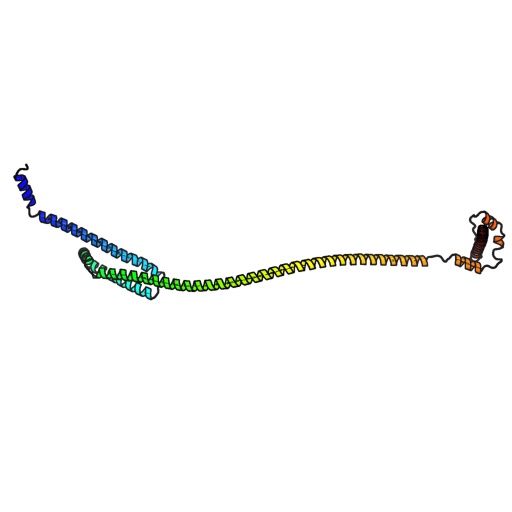SP A 1 181 ? 18.034 2.011 -15.915 1.00 97.25 181 ASP A N 1
ATOM 1436 C CA . ASP A 1 181 ? 17.360 2.873 -16.888 1.00 97.25 181 ASP A CA 1
ATOM 1437 C C . ASP A 1 181 ? 18.366 3.760 -17.638 1.00 97.25 181 ASP A C 1
ATOM 1439 O O . ASP A 1 181 ? 18.351 3.781 -18.870 1.00 97.25 181 ASP A O 1
ATOM 1443 N N . ASP A 1 182 ? 19.310 4.394 -16.934 1.00 96.88 182 ASP A N 1
ATOM 1444 C CA . ASP A 1 182 ? 20.365 5.212 -17.549 1.00 96.88 182 ASP A CA 1
ATOM 1445 C C . ASP A 1 182 ? 21.218 4.395 -18.536 1.00 96.88 182 ASP A C 1
ATOM 1447 O O . ASP A 1 182 ? 21.420 4.804 -19.682 1.00 96.88 182 ASP A O 1
ATOM 1451 N N . LYS A 1 183 ? 21.653 3.190 -18.138 1.00 96.94 183 LYS A N 1
ATOM 1452 C CA . LYS A 1 183 ? 22.429 2.285 -19.009 1.00 96.94 183 LYS A CA 1
ATOM 1453 C C . LYS A 1 183 ? 21.641 1.807 -20.224 1.00 96.94 183 LYS A C 1
ATOM 1455 O O . LYS A 1 183 ? 22.208 1.630 -21.300 1.00 96.94 183 LYS A O 1
ATOM 1460 N N . VAL A 1 184 ? 20.343 1.553 -20.064 1.00 98.06 184 VAL A N 1
ATOM 1461 C CA . VAL A 1 184 ? 19.471 1.162 -21.177 1.00 98.06 184 VAL A CA 1
ATOM 1462 C C . VAL A 1 184 ? 19.343 2.314 -22.170 1.00 98.06 184 VAL A C 1
ATOM 1464 O O . VAL A 1 184 ? 19.422 2.086 -23.378 1.00 98.06 184 VAL A O 1
ATOM 1467 N N . MET A 1 185 ? 19.193 3.547 -21.686 1.00 96.19 185 MET A N 1
ATOM 1468 C CA . MET A 1 185 ? 19.107 4.731 -22.541 1.00 96.19 185 MET A CA 1
ATOM 1469 C C . MET A 1 185 ? 20.418 4.995 -23.291 1.00 96.19 185 MET A C 1
ATOM 1471 O O . MET A 1 185 ? 20.371 5.287 -24.489 1.00 96.19 185 MET A O 1
ATOM 1475 N N . GLU A 1 186 ? 21.566 4.815 -22.633 1.00 95.31 186 GLU A N 1
ATOM 1476 C CA . GLU A 1 186 ? 22.894 4.868 -23.260 1.00 95.31 186 GLU A CA 1
ATOM 1477 C C . GLU A 1 186 ? 23.030 3.803 -24.363 1.00 95.31 186 GLU A C 1
ATOM 1479 O O . GLU A 1 186 ? 23.290 4.134 -25.519 1.00 95.31 186 GLU A O 1
ATOM 1484 N N . GLY A 1 187 ? 22.708 2.537 -24.072 1.00 95.31 187 GLY A N 1
ATOM 1485 C CA . GLY A 1 187 ? 22.768 1.463 -25.070 1.00 95.31 187 GLY A CA 1
ATOM 1486 C C . GLY A 1 187 ? 21.822 1.664 -26.266 1.00 95.31 187 GLY A C 1
ATOM 1487 O O . GLY A 1 187 ? 22.147 1.291 -27.397 1.00 95.31 187 GLY A O 1
ATOM 1488 N N . ILE A 1 188 ? 20.653 2.283 -26.056 1.00 96.19 188 ILE A N 1
ATOM 1489 C CA . ILE A 1 188 ? 19.740 2.665 -27.147 1.00 96.19 188 ILE A CA 1
ATOM 1490 C C . ILE A 1 188 ? 20.356 3.768 -28.021 1.00 96.19 188 ILE A C 1
ATOM 1492 O O . ILE A 1 188 ? 20.149 3.755 -29.241 1.00 96.19 188 ILE A O 1
ATOM 1496 N N . ALA A 1 189 ? 21.077 4.725 -27.430 1.00 94.81 189 ALA A N 1
ATOM 1497 C CA . ALA A 1 189 ? 21.762 5.781 -28.170 1.00 94.81 189 ALA A CA 1
ATOM 1498 C C . ALA A 1 189 ? 22.886 5.201 -29.043 1.00 94.81 189 ALA A C 1
ATOM 1500 O O . ALA A 1 189 ? 22.864 5.406 -30.261 1.00 94.81 189 ALA A O 1
ATOM 1501 N N . ASP A 1 190 ? 23.755 4.371 -28.463 1.00 93.81 190 ASP A N 1
ATOM 1502 C CA . ASP A 1 190 ? 24.835 3.680 -29.180 1.00 93.81 190 ASP A CA 1
ATOM 1503 C C . ASP A 1 190 ? 24.288 2.823 -30.330 1.00 93.81 190 ASP A C 1
ATOM 1505 O O . ASP A 1 190 ? 24.765 2.870 -31.468 1.00 93.81 190 ASP A O 1
ATOM 1509 N N . GLY A 1 191 ? 23.208 2.075 -30.076 1.00 94.25 191 GLY A N 1
ATOM 1510 C CA . GLY A 1 191 ? 22.554 1.255 -31.095 1.00 94.25 191 GLY A CA 1
ATOM 1511 C C . GLY A 1 191 ? 22.004 2.071 -32.272 1.00 94.25 191 GLY A C 1
ATOM 1512 O O . GLY A 1 191 ? 22.044 1.612 -33.421 1.00 94.25 191 GLY A O 1
ATOM 1513 N N . LYS A 1 192 ? 21.508 3.294 -32.027 1.00 94.38 192 LYS A N 1
ATOM 1514 C CA . LYS A 1 192 ? 21.078 4.206 -33.100 1.00 94.38 192 LYS A CA 1
ATOM 1515 C C . LYS A 1 192 ? 22.266 4.691 -33.924 1.00 94.38 192 LYS A C 1
ATOM 1517 O O . LYS A 1 192 ? 22.155 4.700 -35.152 1.00 94.38 192 LYS A O 1
ATOM 1522 N N . GLU A 1 193 ? 23.373 5.055 -33.283 1.00 93.06 193 GLU A N 1
ATOM 1523 C CA . GLU A 1 193 ? 24.583 5.523 -33.963 1.00 93.06 193 GLU A CA 1
ATOM 1524 C C . GLU A 1 193 ? 25.182 4.434 -34.863 1.00 93.06 193 GLU A C 1
ATOM 1526 O O . GLU A 1 193 ? 25.395 4.661 -36.058 1.00 93.06 193 GLU A O 1
ATOM 1531 N N . VAL A 1 194 ? 25.322 3.208 -34.349 1.00 95.31 194 VAL A N 1
ATOM 1532 C CA . VAL A 1 194 ? 25.785 2.053 -35.136 1.00 95.31 194 VAL A CA 1
ATOM 1533 C C . VAL A 1 194 ? 24.867 1.796 -36.335 1.00 95.31 194 VAL A C 1
ATOM 1535 O O . VAL A 1 194 ? 25.344 1.549 -37.447 1.00 95.31 194 VAL A O 1
ATOM 1538 N N . LYS A 1 195 ? 23.543 1.886 -36.151 1.00 95.00 195 LYS A N 1
ATOM 1539 C CA . LYS A 1 195 ? 22.571 1.701 -37.240 1.00 95.00 195 LYS A CA 1
ATOM 1540 C C . LYS A 1 195 ? 22.690 2.787 -38.315 1.00 95.00 195 LYS A C 1
ATOM 1542 O O . LYS A 1 195 ? 22.588 2.467 -39.501 1.00 95.00 195 LYS A O 1
ATOM 1547 N N . LEU A 1 196 ? 22.894 4.047 -37.922 1.00 95.06 196 LEU A N 1
ATOM 1548 C CA . LEU A 1 196 ? 23.122 5.174 -38.836 1.00 95.06 196 LEU A CA 1
ATOM 1549 C C . LEU A 1 196 ? 24.409 4.977 -39.645 1.00 95.06 196 LEU A C 1
ATOM 1551 O O . LEU A 1 196 ? 24.357 5.017 -40.874 1.00 95.06 196 LEU A O 1
ATOM 1555 N N . SER A 1 197 ? 25.517 4.665 -38.970 1.00 95.25 197 SER A N 1
ATOM 1556 C CA . SER A 1 197 ? 26.811 4.388 -39.603 1.00 95.25 197 SER A CA 1
ATOM 1557 C C . SER A 1 197 ? 26.738 3.202 -40.574 1.00 95.25 197 SER A C 1
ATOM 1559 O O . SER A 1 197 ? 27.158 3.302 -41.726 1.00 95.25 197 SER A O 1
ATOM 1561 N N . THR A 1 198 ? 26.084 2.105 -40.176 1.00 94.62 198 THR A N 1
ATOM 1562 C CA . THR A 1 198 ? 25.881 0.934 -41.049 1.00 94.62 198 THR A CA 1
ATOM 1563 C C . THR A 1 198 ? 25.082 1.294 -42.301 1.00 94.62 198 THR A C 1
ATOM 1565 O O . THR A 1 198 ? 25.421 0.860 -43.400 1.00 94.62 198 THR A O 1
ATOM 1568 N N . ARG A 1 199 ? 24.033 2.117 -42.162 1.00 95.56 199 ARG A N 1
ATOM 1569 C CA . ARG A 1 199 ? 23.229 2.572 -43.302 1.00 95.56 199 ARG A CA 1
ATOM 1570 C C . ARG A 1 199 ? 24.043 3.446 -44.257 1.00 95.56 199 ARG A C 1
ATOM 1572 O O . ARG A 1 199 ? 23.876 3.316 -45.465 1.00 95.56 199 ARG A O 1
ATOM 1579 N N . GLN A 1 200 ? 24.919 4.299 -43.728 1.00 95.75 200 GLN A N 1
ATOM 1580 C CA . GLN A 1 200 ? 25.817 5.117 -44.539 1.00 95.75 200 GLN A CA 1
ATOM 1581 C C . GLN A 1 200 ? 26.828 4.253 -45.302 1.00 95.75 200 GLN A C 1
ATOM 1583 O O . GLN A 1 200 ? 26.899 4.360 -46.519 1.00 95.75 200 GLN A O 1
ATOM 1588 N N . MET A 1 201 ? 27.493 3.304 -44.635 1.00 94.31 201 MET A N 1
ATOM 1589 C CA . MET A 1 201 ? 28.418 2.374 -45.299 1.00 94.31 201 MET A CA 1
ATOM 1590 C C . MET A 1 201 ? 27.753 1.561 -46.418 1.00 94.31 201 MET A C 1
ATOM 1592 O O . MET A 1 201 ? 28.367 1.326 -47.457 1.00 94.31 201 MET A O 1
ATOM 1596 N N . VAL A 1 202 ? 26.503 1.119 -46.228 1.00 96.06 202 VAL A N 1
ATOM 1597 C CA . VAL A 1 202 ? 25.747 0.408 -47.275 1.00 96.06 202 VAL A CA 1
ATOM 1598 C C . VAL A 1 202 ? 25.500 1.315 -48.484 1.00 96.06 202 VAL A C 1
ATOM 1600 O O . VAL A 1 202 ? 25.713 0.882 -49.615 1.00 96.06 202 VAL A O 1
ATOM 1603 N N . ASN A 1 203 ? 25.118 2.575 -48.259 1.00 96.25 203 ASN A N 1
ATOM 1604 C CA . ASN A 1 203 ? 24.938 3.544 -49.341 1.00 96.25 203 ASN A CA 1
ATOM 1605 C C . ASN A 1 203 ? 26.255 3.813 -50.092 1.00 96.25 203 ASN A C 1
ATOM 1607 O O . ASN A 1 203 ? 26.258 3.815 -51.325 1.00 96.25 203 ASN A O 1
ATOM 1611 N N . ASP A 1 204 ? 27.361 3.985 -49.363 1.00 95.88 204 ASP A N 1
ATOM 1612 C CA . ASP A 1 204 ? 28.694 4.216 -49.931 1.00 95.88 204 ASP A CA 1
ATOM 1613 C C . ASP A 1 204 ? 29.170 2.997 -50.739 1.00 95.88 204 ASP A C 1
ATOM 1615 O O . ASP A 1 204 ? 29.737 3.138 -51.824 1.00 95.88 204 ASP A O 1
ATOM 1619 N N . MET A 1 205 ? 28.885 1.778 -50.264 1.00 95.25 205 MET A N 1
ATOM 1620 C CA . MET A 1 205 ? 29.182 0.540 -50.990 1.00 95.25 205 MET A CA 1
ATOM 1621 C C . MET A 1 205 ? 28.395 0.448 -52.303 1.00 95.25 205 MET A C 1
ATOM 1623 O O . MET A 1 205 ? 28.951 0.046 -53.330 1.00 95.25 205 MET A O 1
ATOM 1627 N N . ASP A 1 206 ? 27.114 0.812 -52.291 1.00 96.00 206 ASP A N 1
ATOM 1628 C CA . ASP A 1 206 ? 26.295 0.843 -53.503 1.00 96.00 206 ASP A CA 1
ATOM 1629 C C . ASP A 1 206 ? 26.802 1.894 -54.496 1.00 96.00 206 ASP A C 1
ATOM 1631 O O . ASP A 1 206 ? 26.825 1.649 -55.705 1.00 96.00 206 ASP A O 1
ATOM 1635 N N . GLU A 1 207 ? 27.260 3.048 -54.011 1.00 96.31 207 GLU A N 1
ATOM 1636 C CA . GLU A 1 207 ? 27.894 4.065 -54.849 1.00 96.31 207 GLU A CA 1
ATOM 1637 C C . GLU A 1 207 ? 29.221 3.584 -55.442 1.00 96.31 207 GLU A C 1
ATOM 1639 O O . GLU A 1 207 ? 29.434 3.713 -56.650 1.00 96.31 207 GLU A O 1
ATOM 1644 N N . MET A 1 208 ? 30.068 2.940 -54.638 1.00 95.44 208 MET A N 1
ATOM 1645 C CA . MET A 1 208 ? 31.323 2.351 -55.098 1.00 95.44 208 MET A CA 1
ATOM 1646 C C . MET A 1 208 ? 31.081 1.322 -56.207 1.00 95.44 208 MET A C 1
ATOM 1648 O O . MET A 1 208 ? 31.746 1.368 -57.242 1.00 95.44 208 MET A O 1
ATOM 1652 N N . LYS A 1 209 ? 30.084 0.440 -56.049 1.00 95.88 209 LYS A N 1
ATOM 1653 C CA . LYS A 1 209 ? 29.700 -0.535 -57.085 1.00 95.88 209 LYS A CA 1
ATOM 1654 C C . LYS A 1 209 ? 29.214 0.145 -58.364 1.00 95.88 209 LYS A C 1
ATOM 1656 O O . LYS A 1 209 ? 29.586 -0.279 -59.459 1.00 95.88 209 LYS A O 1
ATOM 1661 N N . ARG A 1 210 ? 28.405 1.206 -58.250 1.00 95.31 210 ARG A N 1
ATOM 1662 C CA . ARG A 1 210 ? 27.955 1.992 -59.414 1.00 95.31 210 ARG A CA 1
ATOM 1663 C C . ARG A 1 210 ? 29.136 2.625 -60.150 1.00 95.31 210 ARG A C 1
ATOM 1665 O O . ARG A 1 210 ? 29.181 2.559 -61.378 1.00 95.31 210 ARG A O 1
ATOM 1672 N N . ASN A 1 211 ? 30.100 3.184 -59.422 1.00 95.25 211 ASN A N 1
ATOM 1673 C CA . ASN A 1 211 ? 31.298 3.789 -60.005 1.00 95.25 211 ASN A CA 1
ATOM 1674 C C . ASN A 1 211 ? 32.193 2.741 -60.682 1.00 95.25 211 ASN A C 1
ATOM 1676 O O . ASN A 1 211 ? 32.584 2.939 -61.830 1.00 95.25 211 ASN A O 1
ATOM 1680 N N . GLN A 1 212 ? 32.416 1.585 -60.051 1.00 95.44 212 GLN A N 1
ATOM 1681 C CA . GLN A 1 212 ? 33.155 0.467 -60.654 1.00 95.44 212 GLN A CA 1
ATOM 1682 C C . GLN A 1 212 ? 32.499 -0.045 -61.944 1.00 95.44 212 GLN A C 1
ATOM 1684 O O . GLN A 1 212 ? 33.182 -0.301 -62.941 1.00 95.44 212 GLN A O 1
ATOM 1689 N N . LEU A 1 213 ? 31.168 -0.177 -61.955 1.00 95.25 213 LEU A N 1
ATOM 1690 C CA . LEU A 1 213 ? 30.427 -0.547 -63.161 1.00 95.25 213 LEU A CA 1
ATOM 1691 C C . LEU A 1 213 ? 30.598 0.516 -64.253 1.00 95.25 213 LEU A C 1
ATOM 1693 O O . LEU A 1 213 ? 30.861 0.178 -65.406 1.00 95.25 213 LEU A O 1
ATOM 1697 N N . ARG A 1 214 ? 30.494 1.800 -63.891 1.00 95.75 214 ARG A N 1
ATOM 1698 C CA . ARG A 1 214 ? 30.676 2.922 -64.818 1.00 95.75 214 ARG A CA 1
ATOM 1699 C C . ARG A 1 214 ? 32.076 2.934 -65.432 1.00 95.75 214 ARG A C 1
ATOM 1701 O O . ARG A 1 214 ? 32.190 3.105 -66.642 1.00 95.75 214 ARG A O 1
ATOM 1708 N N . GLU A 1 215 ? 33.120 2.719 -64.638 1.00 95.25 215 GLU A N 1
ATOM 1709 C CA . GLU A 1 215 ? 34.501 2.613 -65.124 1.00 95.25 215 GLU A CA 1
ATOM 1710 C C . GLU A 1 215 ? 34.695 1.409 -66.047 1.00 95.25 215 GLU A C 1
ATOM 1712 O O . GLU A 1 215 ? 35.331 1.526 -67.093 1.00 95.25 215 GLU A O 1
ATOM 1717 N N . SER A 1 216 ? 34.097 0.266 -65.704 1.00 95.50 216 SER A N 1
ATOM 1718 C CA . SER A 1 216 ? 34.147 -0.940 -66.536 1.00 95.50 216 SER A CA 1
ATOM 1719 C C . SER A 1 216 ? 33.494 -0.706 -67.901 1.00 95.50 216 SER A C 1
ATOM 1721 O O . SER A 1 216 ? 34.069 -1.064 -68.930 1.00 95.50 216 SER A O 1
ATOM 1723 N N . ILE A 1 217 ? 32.332 -0.043 -67.924 1.00 95.75 217 ILE A N 1
ATOM 1724 C CA . ILE A 1 217 ? 31.649 0.361 -69.161 1.00 95.75 217 ILE A CA 1
ATOM 1725 C C . ILE A 1 217 ? 32.505 1.358 -69.944 1.00 95.75 217 ILE A C 1
ATOM 1727 O O . ILE A 1 217 ? 32.687 1.187 -71.147 1.00 95.75 217 ILE A O 1
ATOM 1731 N N . HIS A 1 218 ? 33.060 2.375 -69.280 1.00 93.75 218 HIS A N 1
ATOM 1732 C CA . HIS A 1 218 ? 33.912 3.366 -69.935 1.00 93.75 218 HIS A CA 1
ATOM 1733 C C . HIS A 1 218 ? 35.133 2.708 -70.582 1.00 93.75 218 HIS A C 1
ATOM 1735 O O . HIS A 1 218 ? 35.454 3.000 -71.730 1.00 93.75 218 HIS A O 1
ATOM 1741 N N . LYS A 1 219 ? 35.791 1.781 -69.878 1.00 92.75 219 LYS A N 1
ATOM 1742 C CA . LYS A 1 219 ? 36.929 1.016 -70.395 1.00 92.75 219 LYS A CA 1
ATOM 1743 C C . LYS A 1 219 ? 36.538 0.137 -71.582 1.00 92.75 219 LYS A C 1
ATOM 1745 O O . LYS A 1 219 ? 37.294 0.068 -72.543 1.00 92.75 219 LYS A O 1
ATOM 1750 N N . TRP A 1 220 ? 35.371 -0.506 -71.536 1.00 93.69 220 TRP A N 1
ATOM 1751 C CA . TRP A 1 220 ? 34.856 -1.314 -72.646 1.00 93.69 220 TRP A CA 1
ATOM 1752 C C . TRP A 1 220 ? 34.527 -0.472 -73.890 1.00 93.69 220 TRP A C 1
ATOM 1754 O O . TRP A 1 220 ? 34.805 -0.900 -75.006 1.00 93.69 220 TRP A O 1
ATOM 1764 N N . LEU A 1 221 ? 33.985 0.736 -73.702 1.00 92.44 221 LEU A N 1
ATOM 1765 C CA . LEU A 1 221 ? 33.677 1.684 -74.781 1.00 92.44 221 LEU A CA 1
ATOM 1766 C C . LEU A 1 221 ? 34.890 2.497 -75.260 1.00 92.44 221 LEU A C 1
ATOM 1768 O O . LEU A 1 221 ? 34.785 3.203 -76.263 1.00 92.44 221 LEU A O 1
ATOM 1772 N N . SER A 1 222 ? 36.014 2.451 -74.540 1.00 88.12 222 SER A N 1
ATOM 1773 C CA . SER A 1 222 ? 37.188 3.263 -74.860 1.00 88.12 222 SER A CA 1
ATOM 1774 C C . SER A 1 222 ? 37.754 2.859 -76.227 1.00 88.12 222 SER A C 1
ATOM 1776 O O . SER A 1 222 ? 37.924 1.665 -76.488 1.00 88.12 222 SER A O 1
ATOM 1778 N N . PRO A 1 223 ? 38.059 3.825 -77.114 1.00 83.38 223 PRO A N 1
ATOM 1779 C CA . PRO A 1 223 ? 38.637 3.517 -78.412 1.00 83.38 223 PRO A CA 1
ATOM 1780 C C . PRO A 1 223 ? 40.024 2.871 -78.236 1.00 83.38 223 PRO A C 1
ATOM 1782 O O . PRO A 1 223 ? 40.729 3.190 -77.274 1.00 83.38 223 PRO A O 1
ATOM 1785 N N . PRO A 1 224 ? 40.452 1.992 -79.160 1.00 78.50 224 PRO A N 1
ATOM 1786 C CA . PRO A 1 224 ? 41.825 1.502 -79.192 1.00 78.50 224 PRO A CA 1
ATOM 1787 C C . PRO A 1 224 ? 42.813 2.669 -79.240 1.00 78.50 224 PRO A C 1
ATOM 1789 O O . PRO A 1 224 ? 42.546 3.672 -79.906 1.00 78.50 224 PRO A O 1
ATOM 1792 N N . ASP A 1 225 ? 43.959 2.526 -78.571 1.00 79.56 225 ASP A N 1
ATOM 1793 C CA . ASP A 1 225 ? 45.019 3.531 -78.607 1.00 79.56 225 ASP A CA 1
ATOM 1794 C C . ASP A 1 225 ? 45.405 3.851 -80.070 1.00 79.56 225 ASP A C 1
ATOM 1796 O O . ASP A 1 225 ? 45.870 2.953 -80.791 1.00 79.56 225 ASP A O 1
ATOM 1800 N N . PRO A 1 226 ? 45.242 5.111 -80.529 1.00 75.88 226 PRO A N 1
ATOM 1801 C CA . PRO A 1 226 ? 45.610 5.525 -81.880 1.00 75.88 226 PRO A CA 1
ATOM 1802 C C . PRO A 1 226 ? 47.069 5.214 -82.229 1.00 75.88 226 PRO A C 1
ATOM 1804 O O . PRO A 1 226 ? 47.371 4.941 -83.395 1.00 75.88 226 PRO A O 1
ATOM 1807 N N . SER A 1 227 ? 47.960 5.197 -81.228 1.00 79.81 227 SER A N 1
ATOM 1808 C CA . SER A 1 227 ? 49.375 4.875 -81.409 1.00 79.81 227 SER A CA 1
ATOM 1809 C C . SER A 1 227 ? 49.576 3.434 -81.880 1.00 79.81 227 SER A C 1
ATOM 1811 O O . SER A 1 227 ? 50.465 3.174 -82.681 1.00 79.81 227 SER A O 1
ATOM 1813 N N . THR A 1 228 ? 48.710 2.496 -81.481 1.00 81.50 228 THR A N 1
ATOM 1814 C CA . THR A 1 228 ? 48.798 1.097 -81.925 1.00 81.50 228 THR A CA 1
ATOM 1815 C C . THR A 1 228 ? 48.558 0.999 -83.427 1.00 81.50 228 THR A C 1
ATOM 1817 O O . THR A 1 228 ? 49.349 0.392 -84.148 1.00 81.50 228 THR A O 1
ATOM 1820 N N . ASN A 1 229 ? 47.509 1.664 -83.920 1.00 81.75 229 ASN A N 1
ATOM 1821 C CA . ASN A 1 229 ? 47.215 1.712 -85.352 1.00 81.75 229 ASN A CA 1
ATOM 1822 C C . ASN A 1 229 ? 48.320 2.436 -86.130 1.00 81.75 229 ASN A C 1
ATOM 1824 O O . ASN A 1 229 ? 48.701 1.978 -87.207 1.00 81.75 229 ASN A O 1
ATOM 1828 N N . HIS A 1 230 ? 48.854 3.527 -85.575 1.00 80.19 230 HIS A N 1
ATOM 1829 C CA . HIS A 1 230 ? 50.001 4.239 -86.136 1.00 80.19 230 HIS A CA 1
ATOM 1830 C C . HIS A 1 230 ? 51.247 3.343 -86.213 1.00 80.19 230 HIS A C 1
ATOM 1832 O O . HIS A 1 230 ? 51.856 3.225 -87.270 1.00 80.19 230 HIS A O 1
ATOM 1838 N N . ASN A 1 231 ? 51.590 2.641 -85.132 1.00 82.44 231 ASN A N 1
ATOM 1839 C CA . ASN A 1 231 ? 52.759 1.769 -85.044 1.00 82.44 231 ASN A CA 1
ATOM 1840 C C . ASN A 1 231 ? 52.654 0.573 -85.994 1.00 82.44 231 ASN A C 1
ATOM 1842 O O . ASN A 1 231 ? 53.629 0.257 -86.670 1.00 82.44 231 ASN A O 1
ATOM 1846 N N . ILE A 1 232 ? 51.482 -0.065 -86.101 1.00 80.56 232 ILE A N 1
ATOM 1847 C CA . ILE A 1 232 ? 51.242 -1.140 -87.078 1.00 80.56 232 ILE A CA 1
ATOM 1848 C C . ILE A 1 232 ? 51.412 -0.602 -88.501 1.00 80.56 232 ILE A C 1
ATOM 1850 O O . ILE A 1 232 ? 52.120 -1.201 -89.308 1.00 80.56 232 ILE A O 1
ATOM 1854 N N . ALA A 1 233 ? 50.810 0.550 -88.805 1.00 78.44 233 ALA A N 1
ATOM 1855 C CA . ALA A 1 233 ? 50.926 1.178 -90.114 1.00 78.44 233 ALA A CA 1
ATOM 1856 C C . ALA A 1 233 ? 52.389 1.530 -90.451 1.00 78.44 233 ALA A C 1
ATOM 1858 O O . ALA A 1 233 ? 52.833 1.256 -91.566 1.00 78.44 233 ALA A O 1
ATOM 1859 N N . CYS A 1 234 ? 53.150 2.035 -89.476 1.00 73.69 234 CYS A N 1
ATOM 1860 C CA . CYS A 1 234 ? 54.588 2.286 -89.572 1.00 73.69 234 CYS A CA 1
ATOM 1861 C C . CYS A 1 234 ? 55.409 0.999 -89.744 1.00 73.69 234 CYS A C 1
ATOM 1863 O O . CYS A 1 234 ? 56.335 0.978 -90.544 1.00 73.69 234 CYS A O 1
ATOM 1865 N N . ALA A 1 235 ? 55.072 -0.092 -89.053 1.00 74.00 235 ALA A N 1
ATOM 1866 C CA . ALA A 1 235 ? 55.766 -1.375 -89.193 1.00 74.00 235 ALA A CA 1
ATOM 1867 C C . ALA A 1 235 ? 55.519 -2.030 -90.563 1.00 74.00 235 ALA A C 1
ATOM 1869 O O . ALA A 1 235 ? 56.410 -2.662 -91.123 1.00 74.00 235 ALA A O 1
ATOM 1870 N N . THR A 1 236 ? 54.319 -1.856 -91.125 1.00 69.75 236 THR A N 1
ATOM 1871 C CA . THR A 1 236 ? 53.971 -2.311 -92.485 1.00 69.75 236 THR A CA 1
ATOM 1872 C C . THR A 1 236 ? 54.439 -1.361 -93.593 1.00 69.75 236 THR A C 1
ATOM 1874 O O . THR A 1 236 ? 54.231 -1.635 -94.776 1.00 69.75 236 THR A O 1
ATOM 1877 N N . HIS A 1 237 ? 55.054 -0.231 -93.237 1.00 72.50 237 HIS A N 1
ATOM 1878 C CA . HIS A 1 237 ? 55.557 0.740 -94.201 1.00 72.50 237 HIS A CA 1
ATOM 1879 C C . HIS A 1 237 ? 56.817 0.206 -94.891 1.00 72.50 237 HIS A C 1
ATOM 1881 O O . HIS A 1 237 ? 57.789 -0.192 -94.252 1.00 72.50 237 HIS A O 1
ATOM 1887 N N . HIS A 1 238 ? 56.827 0.229 -96.222 1.00 69.06 238 HIS A N 1
ATOM 1888 C CA . HIS A 1 238 ? 58.048 0.035 -96.996 1.00 69.06 238 HIS A CA 1
ATOM 1889 C C . HIS A 1 238 ? 58.695 1.399 -97.260 1.00 69.06 238 HIS A C 1
ATOM 1891 O O . HIS A 1 238 ? 58.006 2.346 -97.618 1.00 69.06 238 HIS A O 1
ATOM 1897 N N . LYS A 1 239 ? 60.031 1.498 -97.179 1.00 64.94 239 LYS A N 1
ATOM 1898 C CA . LYS A 1 239 ? 60.805 2.762 -97.278 1.00 64.94 239 LYS A CA 1
ATOM 1899 C C . LYS A 1 239 ? 60.490 3.687 -98.474 1.00 64.94 239 LYS A C 1
ATOM 1901 O O . LYS A 1 239 ? 60.875 4.847 -98.432 1.00 64.94 239 LYS A O 1
ATOM 1906 N N . LYS A 1 240 ? 59.838 3.200 -99.537 1.00 67.25 240 LYS A N 1
ATOM 1907 C CA . LYS A 1 240 ? 59.445 3.985 -100.729 1.00 67.25 240 LYS A CA 1
ATOM 1908 C C . LYS A 1 240 ? 57.942 4.299 -100.799 1.00 67.25 240 LYS A C 1
ATOM 1910 O O . LYS A 1 240 ? 57.452 4.830 -101.793 1.00 67.25 240 LYS A O 1
ATOM 1915 N N . THR A 1 241 ? 57.177 3.916 -99.783 1.00 68.12 241 THR A N 1
ATOM 1916 C CA . THR A 1 241 ? 55.733 4.130 -99.732 1.00 68.12 241 THR A CA 1
ATOM 1917 C C . THR A 1 241 ? 55.444 5.585 -99.371 1.00 68.12 241 THR A C 1
ATOM 1919 O O . THR A 1 241 ? 56.054 6.136 -98.460 1.00 68.12 241 THR A O 1
ATOM 1922 N N . ALA A 1 242 ? 54.487 6.190 -100.083 1.00 71.94 242 ALA A N 1
ATOM 1923 C CA . ALA A 1 242 ? 54.060 7.588 -99.957 1.00 71.94 242 ALA A CA 1
ATOM 1924 C C . ALA A 1 242 ? 55.050 8.660 -100.455 1.00 71.94 242 ALA A C 1
ATOM 1926 O O . ALA A 1 242 ? 54.709 9.833 -100.402 1.00 71.94 242 ALA A O 1
ATOM 1927 N N . THR A 1 243 ? 56.210 8.308 -101.018 1.00 75.56 243 THR A N 1
ATOM 1928 C CA . THR A 1 243 ? 57.195 9.290 -101.525 1.00 75.56 243 THR A CA 1
ATOM 1929 C C . THR A 1 243 ? 56.589 10.300 -102.511 1.00 75.56 243 THR A C 1
ATOM 1931 O O . THR A 1 243 ? 56.802 11.498 -102.361 1.00 75.56 243 THR A O 1
ATOM 1934 N N . TRP A 1 244 ? 55.718 9.837 -103.417 1.00 81.44 244 TRP A N 1
ATOM 1935 C CA . TRP A 1 244 ? 54.970 10.687 -104.358 1.00 81.44 244 TRP A CA 1
ATOM 1936 C C . TRP A 1 244 ? 54.135 11.787 -103.678 1.00 81.44 244 TRP A C 1
ATOM 1938 O O . TRP A 1 244 ? 53.870 12.824 -104.277 1.00 81.44 244 TRP A O 1
ATOM 1948 N N . PHE A 1 245 ? 53.694 11.551 -102.440 1.00 83.50 245 PHE A N 1
ATOM 1949 C CA . PHE A 1 245 ? 52.896 12.489 -101.660 1.00 83.50 245 PHE A CA 1
ATOM 1950 C C . PHE A 1 245 ? 53.786 13.517 -100.953 1.00 83.50 245 PHE A C 1
ATOM 1952 O O . PHE A 1 245 ? 53.479 14.704 -100.991 1.00 83.50 245 PHE A O 1
ATOM 1959 N N . PHE A 1 246 ? 54.915 13.087 -100.375 1.00 81.19 246 PHE A N 1
ATOM 1960 C CA . PHE A 1 246 ? 55.870 13.977 -99.697 1.00 81.19 246 PHE A CA 1
ATOM 1961 C C . PHE A 1 246 ? 56.602 14.921 -100.658 1.00 81.19 246 PHE A C 1
ATOM 1963 O O . PHE A 1 246 ? 56.905 16.056 -100.295 1.00 81.19 246 PHE A O 1
ATOM 1970 N N . GLU A 1 247 ? 56.864 14.463 -101.880 1.00 81.12 247 GLU A N 1
ATOM 1971 C CA . GLU A 1 247 ? 57.460 15.263 -102.958 1.00 81.12 247 GLU A CA 1
ATOM 1972 C C . GLU A 1 247 ? 56.425 16.144 -103.680 1.00 81.12 247 GLU A C 1
ATOM 1974 O O . GLU A 1 247 ? 56.784 17.024 -104.460 1.00 81.12 247 GLU A O 1
ATOM 1979 N N . GLY A 1 248 ? 55.133 15.926 -103.417 1.00 83.56 248 GLY A N 1
ATOM 1980 C CA . GLY A 1 248 ? 54.043 16.676 -104.027 1.00 83.56 248 GLY A CA 1
ATOM 1981 C C . GLY A 1 248 ? 53.920 18.097 -103.475 1.00 83.56 248 GLY A C 1
ATOM 1982 O O . GLY A 1 248 ? 54.044 18.335 -102.271 1.00 83.56 248 GLY A O 1
ATOM 1983 N N . SER A 1 249 ? 53.585 19.045 -104.354 1.00 84.06 249 SER A N 1
ATOM 1984 C CA . SER A 1 249 ? 53.376 20.455 -103.990 1.00 84.06 249 SER A CA 1
ATOM 1985 C C . SER A 1 249 ? 52.295 20.638 -102.922 1.00 84.06 249 SER A C 1
ATOM 1987 O O . SER A 1 249 ? 52.480 21.424 -102.000 1.00 84.06 249 SER A O 1
ATOM 1989 N N . ILE A 1 250 ? 51.216 19.851 -102.996 1.00 86.19 250 ILE A N 1
ATOM 1990 C CA . ILE A 1 250 ? 50.071 19.911 -102.075 1.00 86.19 250 ILE A CA 1
ATOM 1991 C C . ILE A 1 250 ? 50.507 19.695 -100.619 1.00 86.19 250 ILE A C 1
ATOM 1993 O O . ILE A 1 250 ? 50.065 20.407 -99.722 1.00 86.19 250 ILE A O 1
ATOM 1997 N N . PHE A 1 251 ? 51.383 18.719 -100.366 1.00 86.38 251 PHE A N 1
ATOM 1998 C CA . PHE A 1 251 ? 51.823 18.419 -99.006 1.00 86.38 251 PHE A CA 1
ATOM 1999 C C . PHE A 1 251 ? 52.793 19.473 -98.463 1.00 86.38 251 PHE A C 1
ATOM 2001 O O . PHE A 1 251 ? 52.712 19.845 -97.294 1.00 86.38 251 PHE A O 1
ATOM 2008 N N . GLN A 1 252 ? 53.688 19.984 -99.309 1.00 85.06 252 GLN A N 1
ATOM 2009 C CA . GLN A 1 252 ? 54.635 21.033 -98.927 1.00 85.06 252 GLN A CA 1
ATOM 2010 C C . GLN A 1 252 ? 53.932 22.372 -98.654 1.00 85.06 252 GLN A C 1
ATOM 2012 O O . GLN A 1 252 ? 54.270 23.063 -97.695 1.00 85.06 252 GLN A O 1
ATOM 2017 N N . GLU A 1 253 ? 52.915 22.711 -99.447 1.00 86.88 253 GLU A N 1
ATOM 2018 C CA . GLU A 1 253 ? 52.051 23.873 -99.214 1.00 86.88 253 GLU A CA 1
ATOM 2019 C C . GLU A 1 253 ? 51.228 23.714 -97.932 1.00 86.88 253 GLU A C 1
ATOM 2021 O O . GLU A 1 253 ? 51.114 24.635 -97.121 1.00 86.88 253 GLU A O 1
ATOM 2026 N N . TRP A 1 254 ? 50.686 22.522 -97.693 1.00 90.31 254 TRP A N 1
ATOM 2027 C CA . TRP A 1 254 ? 49.992 22.242 -96.445 1.00 90.31 254 TRP A CA 1
ATOM 2028 C C . TRP A 1 254 ? 50.913 22.399 -95.223 1.00 90.31 254 TRP A C 1
ATOM 2030 O O . TRP A 1 254 ? 50.530 23.048 -94.248 1.00 90.31 254 TRP A O 1
ATOM 2040 N N . LYS A 1 255 ? 52.148 21.880 -95.290 1.00 85.19 255 LYS A N 1
ATOM 2041 C CA . LYS A 1 255 ? 53.149 22.017 -94.218 1.00 85.19 255 LYS A CA 1
ATOM 2042 C C . LYS A 1 255 ? 53.458 23.467 -93.857 1.00 85.19 255 LYS A C 1
ATOM 2044 O O . LYS A 1 255 ? 53.717 23.746 -92.690 1.00 85.19 255 LYS A O 1
ATOM 2049 N N . SER A 1 256 ? 53.480 24.371 -94.836 1.00 84.12 256 SER A N 1
ATOM 2050 C CA . SER A 1 256 ? 53.790 25.784 -94.601 1.00 84.12 256 SER A CA 1
ATOM 2051 C C . SER A 1 256 ? 52.578 26.588 -94.124 1.00 84.12 256 SER A C 1
ATOM 2053 O O . SER A 1 256 ? 52.744 27.540 -93.364 1.00 84.12 256 SER A O 1
ATOM 2055 N N . THR A 1 257 ? 51.368 26.208 -94.541 1.00 85.62 257 THR A N 1
ATOM 2056 C CA . THR A 1 257 ? 50.128 26.943 -94.233 1.00 85.62 257 THR A CA 1
ATOM 2057 C C . THR A 1 257 ? 49.430 26.481 -92.954 1.00 85.62 257 THR A C 1
ATOM 2059 O O . THR A 1 257 ? 48.733 27.279 -92.331 1.00 85.62 257 THR A O 1
ATOM 2062 N N . GLY A 1 258 ? 49.584 25.214 -92.552 1.00 79.81 258 GLY A N 1
ATOM 2063 C CA . GLY A 1 258 ? 48.950 24.657 -91.347 1.00 79.81 258 GLY A CA 1
ATOM 2064 C C . GLY A 1 258 ? 47.424 24.504 -91.436 1.00 79.81 258 GLY A C 1
ATOM 2065 O O . GLY A 1 258 ? 46.745 24.459 -90.412 1.00 79.81 258 GLY A O 1
ATOM 2066 N N . SER A 1 259 ? 46.871 24.456 -92.650 1.00 83.38 259 SER A N 1
ATOM 2067 C CA . SER A 1 259 ? 45.429 24.322 -92.914 1.00 83.38 259 SER A CA 1
ATOM 2068 C C . SER A 1 259 ? 44.921 22.871 -92.757 1.00 83.38 259 SER A C 1
ATOM 2070 O O . SER A 1 259 ? 45.669 21.975 -92.377 1.00 83.38 259 SER A O 1
ATOM 2072 N N . LEU A 1 260 ? 43.633 22.596 -93.004 1.00 86.94 260 LEU A N 1
ATOM 2073 C CA . LEU A 1 260 ? 43.085 21.229 -92.964 1.00 86.94 260 LEU A CA 1
ATOM 2074 C C . LEU A 1 260 ? 43.365 20.492 -94.289 1.00 86.94 260 LEU A C 1
ATOM 2076 O O . LEU A 1 260 ? 42.920 20.946 -95.340 1.00 86.94 260 LEU A O 1
ATOM 2080 N N . LEU A 1 261 ? 44.025 19.326 -94.239 1.00 86.12 261 LEU A N 1
ATOM 2081 C CA . LEU A 1 261 ? 44.265 18.464 -95.407 1.00 86.12 261 LEU A CA 1
ATOM 2082 C C . LEU A 1 261 ? 43.445 17.173 -95.333 1.00 86.12 261 LEU A C 1
ATOM 2084 O O . LEU A 1 261 ? 43.586 16.386 -94.397 1.00 86.12 261 LEU A O 1
ATOM 2088 N N . TRP A 1 262 ? 42.617 16.924 -96.350 1.00 86.56 262 TRP A N 1
ATOM 2089 C CA . TRP A 1 262 ? 41.790 15.719 -96.442 1.00 86.56 262 TRP A CA 1
ATOM 2090 C C . TRP A 1 262 ? 42.373 14.723 -97.452 1.00 86.56 262 TRP A C 1
ATOM 2092 O O . TRP A 1 262 ? 42.420 14.995 -98.648 1.00 86.56 262 TRP A O 1
ATOM 2102 N N . ILE A 1 263 ? 42.750 13.525 -96.991 1.00 84.38 263 ILE A N 1
ATOM 2103 C CA . ILE A 1 263 ? 43.201 12.413 -97.847 1.00 84.38 263 ILE A CA 1
ATOM 2104 C C . ILE A 1 263 ? 42.088 11.358 -97.965 1.00 84.38 263 ILE A C 1
ATOM 2106 O O . ILE A 1 263 ? 41.686 10.755 -96.969 1.00 84.38 263 ILE A O 1
ATOM 2110 N N . HIS A 1 264 ? 41.587 11.097 -99.176 1.00 86.12 264 HIS A N 1
ATOM 2111 C CA . HIS A 1 264 ? 40.510 10.129 -99.429 1.00 86.12 264 HIS A CA 1
ATOM 2112 C C . HIS A 1 264 ? 40.897 9.060 -100.466 1.00 86.12 264 HIS A C 1
ATOM 2114 O O . HIS A 1 264 ? 41.778 9.251 -101.297 1.00 86.12 264 HIS A O 1
ATOM 2120 N N . GLY A 1 265 ? 40.229 7.902 -100.434 1.00 84.50 265 GLY A N 1
ATOM 2121 C CA . GLY A 1 265 ? 40.529 6.762 -101.311 1.00 84.50 265 GLY A CA 1
ATOM 2122 C C . GLY A 1 265 ? 39.801 5.485 -100.887 1.00 84.50 265 GLY A C 1
ATOM 2123 O O . GLY A 1 265 ? 39.247 5.428 -99.787 1.00 84.50 265 GLY A O 1
ATOM 2124 N N . LYS A 1 266 ? 39.820 4.437 -101.720 1.00 83.12 266 LYS A N 1
ATOM 2125 C CA . LYS A 1 266 ? 39.141 3.150 -101.446 1.00 83.12 266 LYS A CA 1
ATOM 2126 C C . LYS A 1 266 ? 39.677 2.457 -100.174 1.00 83.12 266 LYS A C 1
ATOM 2128 O O . LYS A 1 266 ? 40.831 2.686 -99.804 1.00 83.12 266 LYS A O 1
ATOM 2133 N N . PRO A 1 267 ? 38.889 1.626 -99.467 1.00 81.19 267 PRO A N 1
ATOM 2134 C CA . PRO A 1 267 ? 39.405 0.789 -98.378 1.00 81.19 267 PRO A CA 1
ATOM 2135 C C . PRO A 1 267 ? 40.657 0.011 -98.819 1.00 81.19 267 PRO A C 1
ATOM 2137 O O . PRO A 1 267 ? 40.743 -0.410 -99.969 1.00 81.19 267 PRO A O 1
ATOM 2140 N N . GLY A 1 268 ? 41.660 -0.108 -97.946 1.00 76.31 268 GLY A N 1
ATOM 2141 C CA . GLY A 1 268 ? 42.938 -0.754 -98.283 1.00 76.31 268 GLY A CA 1
ATOM 2142 C C . GLY A 1 268 ? 43.929 0.085 -99.109 1.00 76.31 268 GLY A C 1
ATOM 2143 O O . GLY A 1 268 ? 45.067 -0.331 -99.267 1.00 76.31 268 GLY A O 1
ATOM 2144 N N . SER A 1 269 ? 43.580 1.298 -99.565 1.00 80.88 269 SER A N 1
ATOM 2145 C CA . SER A 1 269 ? 44.473 2.159 -100.373 1.00 80.88 269 SER A CA 1
ATOM 2146 C C . SER A 1 269 ? 45.664 2.783 -99.617 1.00 80.88 269 SER A C 1
ATOM 2148 O O . SER A 1 269 ? 46.257 3.741 -100.103 1.00 80.88 269 SER A O 1
ATOM 2150 N N . GLY A 1 270 ? 45.968 2.329 -98.397 1.00 78.81 270 GLY A N 1
ATOM 2151 C CA . GLY A 1 270 ? 47.118 2.807 -97.619 1.00 78.81 270 GLY A CA 1
ATOM 2152 C C . GLY A 1 270 ? 46.973 4.178 -96.942 1.00 78.81 270 GLY A C 1
ATOM 2153 O O . GLY A 1 270 ? 47.968 4.710 -96.468 1.00 78.81 270 GLY A O 1
ATOM 2154 N N . LYS A 1 271 ? 45.766 4.756 -96.837 1.00 85.88 271 LYS A N 1
ATOM 2155 C CA . LYS A 1 271 ? 45.549 6.079 -96.199 1.00 85.88 271 LYS A CA 1
ATOM 2156 C C . LYS A 1 271 ? 46.135 6.180 -94.785 1.00 85.88 271 LYS A C 1
ATOM 2158 O O . LYS A 1 271 ? 46.852 7.126 -94.499 1.00 85.88 271 LYS A O 1
ATOM 2163 N N . SER A 1 272 ? 45.877 5.190 -93.924 1.00 83.62 272 SER A N 1
ATOM 2164 C CA . SER A 1 272 ? 46.397 5.173 -92.547 1.00 83.62 272 SER A CA 1
ATOM 2165 C C . SER A 1 272 ? 47.926 5.102 -92.497 1.00 83.62 272 SER A C 1
ATOM 2167 O O . SER A 1 272 ? 48.539 5.690 -91.609 1.00 83.62 272 SER A O 1
ATOM 2169 N N . VAL A 1 273 ? 48.543 4.427 -93.472 1.00 82.50 273 VAL A N 1
ATOM 2170 C CA . VAL A 1 273 ? 50.002 4.368 -93.635 1.00 82.50 273 VAL A CA 1
ATOM 2171 C C . VAL A 1 273 ? 50.542 5.740 -94.034 1.00 82.50 273 VAL A C 1
ATOM 2173 O O . VAL A 1 273 ? 51.463 6.215 -93.384 1.00 82.50 273 VAL A O 1
ATOM 2176 N N . ILE A 1 274 ? 49.913 6.423 -95.001 1.00 85.19 274 ILE A N 1
ATOM 2177 C CA . ILE A 1 274 ? 50.280 7.798 -95.389 1.00 85.19 274 ILE A CA 1
ATO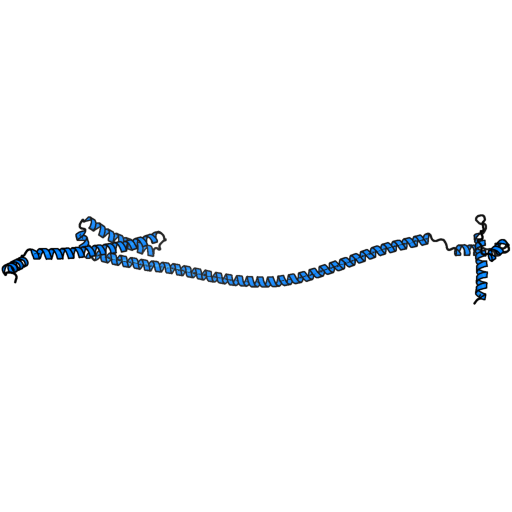M 2178 C C . ILE A 1 274 ? 50.176 8.747 -94.188 1.00 85.19 274 ILE A C 1
ATOM 2180 O O . ILE A 1 274 ? 51.140 9.444 -93.888 1.00 85.19 274 ILE A O 1
ATOM 2184 N N . CYS A 1 275 ? 49.053 8.740 -93.460 1.00 85.50 275 CYS A N 1
ATOM 2185 C CA . CYS A 1 275 ? 48.885 9.584 -92.272 1.00 85.50 275 CYS A CA 1
ATOM 2186 C C . CYS A 1 275 ? 49.953 9.303 -91.204 1.00 85.50 275 CYS A C 1
ATOM 2188 O O . CYS A 1 275 ? 50.442 10.231 -90.567 1.00 85.50 275 CYS A O 1
ATOM 2190 N N . SER A 1 276 ? 50.350 8.041 -91.028 1.00 84.44 276 SER A N 1
ATOM 2191 C CA . SER A 1 276 ? 51.391 7.674 -90.063 1.00 84.44 276 SER A CA 1
ATOM 2192 C C . SER A 1 276 ? 52.771 8.178 -90.488 1.00 84.44 276 SER A C 1
ATOM 2194 O O . SER A 1 276 ? 53.486 8.757 -89.676 1.00 84.44 276 SER A O 1
ATOM 2196 N N . THR A 1 277 ? 53.121 8.078 -91.771 1.00 84.38 277 THR A N 1
ATOM 2197 C CA . THR A 1 277 ? 54.368 8.661 -92.289 1.00 84.38 277 THR A CA 1
ATOM 2198 C C . THR A 1 277 ? 54.385 10.187 -92.140 1.00 84.38 277 THR A C 1
ATOM 2200 O O . THR A 1 277 ? 55.425 10.755 -91.821 1.00 84.38 277 THR A O 1
ATOM 2203 N N . VAL A 1 278 ? 53.239 10.861 -92.324 1.00 87.50 278 VAL A N 1
ATOM 2204 C CA . VAL A 1 278 ? 53.130 12.324 -92.152 1.00 87.50 278 VAL A CA 1
ATOM 2205 C C . VAL A 1 278 ? 53.417 12.725 -90.709 1.00 87.50 278 VAL A C 1
ATOM 2207 O O . VAL A 1 278 ? 54.170 13.666 -90.476 1.00 87.50 278 VAL A O 1
ATOM 2210 N N . ILE A 1 279 ? 52.859 11.992 -89.742 1.00 86.38 279 ILE A N 1
ATOM 2211 C CA . ILE A 1 279 ? 53.107 12.230 -88.315 1.00 86.38 279 ILE A CA 1
ATOM 2212 C C . ILE A 1 279 ? 54.602 12.084 -87.994 1.00 86.38 279 ILE A C 1
ATOM 2214 O O . ILE A 1 279 ? 55.167 12.967 -87.355 1.00 86.38 279 ILE A O 1
ATOM 2218 N N . GLN A 1 280 ? 55.263 11.024 -88.476 1.00 83.88 280 GLN A N 1
ATOM 2219 C CA . GLN A 1 280 ? 56.698 10.806 -88.232 1.00 83.88 280 GLN A CA 1
ATOM 2220 C C . GLN A 1 280 ? 57.580 11.922 -88.801 1.00 83.88 280 GLN A C 1
ATOM 2222 O O . GLN A 1 280 ? 58.541 12.347 -88.160 1.00 83.88 280 GLN A O 1
ATOM 2227 N N . ASP A 1 281 ? 57.256 12.393 -90.001 1.00 83.56 281 ASP A N 1
ATOM 2228 C CA . ASP A 1 281 ? 57.981 13.471 -90.665 1.00 83.56 281 ASP A CA 1
ATOM 2229 C C . ASP A 1 281 ? 57.846 14.799 -89.896 1.00 83.56 281 ASP A C 1
ATOM 2231 O O . ASP A 1 281 ? 58.848 15.463 -89.626 1.00 83.56 281 ASP A O 1
ATOM 2235 N N . ILE A 1 282 ? 56.639 15.132 -89.427 1.00 84.88 282 ILE A N 1
ATOM 2236 C CA . ILE A 1 282 ? 56.410 16.312 -88.579 1.00 84.88 282 ILE A CA 1
ATOM 2237 C C . ILE A 1 282 ? 57.131 16.172 -87.233 1.00 84.88 282 ILE A C 1
ATOM 2239 O O . ILE A 1 282 ? 57.795 17.111 -86.794 1.00 84.88 282 ILE A O 1
ATOM 2243 N N . GLU A 1 283 ? 57.065 15.004 -86.587 1.00 85.00 283 GLU A N 1
ATOM 2244 C CA . GLU A 1 283 ? 57.789 14.757 -85.337 1.00 85.00 283 GLU A CA 1
ATOM 2245 C C . GLU A 1 283 ? 59.302 14.945 -85.488 1.00 85.00 283 GLU A C 1
ATOM 2247 O O . GLU A 1 283 ? 59.940 15.511 -84.597 1.00 85.00 283 GLU A O 1
ATOM 2252 N N . ALA A 1 284 ? 59.886 14.470 -86.591 1.00 83.69 284 ALA A N 1
ATOM 2253 C CA . ALA A 1 284 ? 61.311 14.619 -86.866 1.00 83.69 284 ALA A CA 1
ATOM 2254 C C . ALA A 1 284 ? 61.704 16.097 -87.001 1.00 83.69 284 ALA A C 1
ATOM 2256 O O . ALA A 1 284 ? 62.702 16.525 -86.416 1.00 83.69 284 ALA A O 1
ATOM 2257 N N . ILE A 1 285 ? 60.882 16.889 -87.697 1.00 83.00 285 ILE A N 1
ATOM 2258 C CA . ILE A 1 285 ? 61.068 18.339 -87.835 1.00 83.00 285 ILE A CA 1
ATOM 2259 C C . ILE A 1 285 ? 60.997 19.023 -86.462 1.00 83.00 285 ILE A C 1
ATOM 2261 O O . ILE A 1 285 ? 61.880 19.809 -86.112 1.00 83.00 285 ILE A O 1
ATOM 2265 N N . CYS A 1 286 ? 59.991 18.698 -85.647 1.00 81.69 286 CYS A N 1
ATOM 2266 C CA . CYS A 1 286 ? 59.840 19.274 -84.310 1.00 81.69 286 CYS A CA 1
ATOM 2267 C C . CYS A 1 286 ? 61.000 18.903 -83.371 1.00 81.69 286 CYS A C 1
ATOM 2269 O O . CYS A 1 286 ? 61.503 19.763 -82.646 1.00 81.69 286 CYS A O 1
ATOM 2271 N N . LYS A 1 287 ? 61.462 17.645 -83.389 1.00 84.38 287 LYS A N 1
ATOM 2272 C CA . LYS A 1 287 ? 62.615 17.191 -82.589 1.00 84.38 287 LYS A CA 1
ATOM 2273 C C . LYS A 1 287 ? 63.902 17.909 -83.005 1.00 84.38 287 LYS A C 1
ATOM 2275 O O . LYS A 1 287 ? 64.641 18.362 -82.133 1.00 84.38 287 LYS A O 1
ATOM 2280 N N . ALA A 1 288 ? 64.137 18.076 -84.308 1.00 79.00 288 ALA A N 1
ATOM 2281 C CA . ALA A 1 288 ? 65.283 18.822 -84.827 1.00 79.00 288 ALA A CA 1
ATOM 2282 C C . ALA A 1 288 ? 65.254 20.307 -84.412 1.00 79.00 288 ALA A C 1
ATOM 2284 O O . ALA A 1 288 ? 66.293 20.866 -84.068 1.00 79.00 288 ALA A O 1
ATOM 2285 N N . GLY A 1 289 ? 64.070 20.928 -84.374 1.00 73.50 289 GLY A N 1
ATOM 2286 C CA . GLY A 1 289 ? 63.901 22.309 -83.908 1.00 73.50 289 GLY A CA 1
ATOM 2287 C C . GLY A 1 289 ? 64.095 22.501 -82.397 1.00 73.50 289 GLY A C 1
ATOM 2288 O O . GLY A 1 289 ? 64.585 23.545 -81.972 1.00 73.50 289 GLY A O 1
ATOM 2289 N N . ASN A 1 290 ? 63.752 21.504 -81.574 1.00 67.31 290 ASN A N 1
ATOM 2290 C CA . ASN A 1 290 ? 63.959 21.563 -80.120 1.00 67.31 290 ASN A CA 1
ATOM 2291 C C . ASN A 1 290 ? 65.414 21.285 -79.717 1.00 67.31 290 ASN A C 1
ATOM 2293 O O . ASN A 1 290 ? 65.920 21.929 -78.802 1.00 67.31 290 ASN A O 1
ATOM 2297 N N . ALA A 1 291 ? 66.107 20.386 -80.421 1.00 59.31 291 ALA A N 1
ATOM 2298 C CA . ALA A 1 291 ? 67.533 20.128 -80.207 1.00 59.31 291 ALA A CA 1
ATOM 2299 C C . ALA A 1 291 ? 68.429 21.329 -80.569 1.00 59.31 291 ALA A C 1
ATOM 2301 O O . ALA A 1 291 ? 69.574 21.380 -80.141 1.00 59.31 291 ALA A O 1
ATOM 2302 N N . SER A 1 292 ? 67.917 22.304 -81.330 1.00 57.06 292 SER A N 1
ATOM 2303 C CA . SER A 1 292 ? 68.632 23.548 -81.640 1.00 57.06 292 SER A CA 1
ATOM 2304 C C . SER A 1 292 ? 68.388 24.676 -80.621 1.00 57.06 292 SER A C 1
ATOM 2306 O O . SER A 1 292 ? 68.902 25.778 -80.817 1.00 57.06 292 SER A O 1
ATOM 2308 N N . LYS A 1 293 ? 67.556 24.453 -79.591 1.00 55.91 293 LYS A N 1
ATOM 2309 C CA . LYS A 1 293 ? 67.192 25.445 -78.559 1.00 55.91 293 LYS A CA 1
ATOM 2310 C C . LYS A 1 293 ? 67.625 25.062 -77.134 1.00 55.91 293 LYS A C 1
ATOM 2312 O O . LYS A 1 293 ? 67.435 25.881 -76.237 1.00 55.91 293 LYS A O 1
ATOM 2317 N N . ALA A 1 294 ? 68.158 23.857 -76.933 1.00 44.66 294 ALA A N 1
ATOM 2318 C CA . ALA A 1 294 ? 68.768 23.391 -75.683 1.00 44.66 294 ALA A CA 1
ATOM 2319 C C . ALA A 1 294 ? 70.294 23.504 -75.773 1.00 44.66 294 ALA A C 1
ATOM 2321 O O . ALA A 1 294 ? 70.911 23.817 -74.733 1.00 44.66 294 ALA A O 1
#

Radius of gyration: 81.32 Å; chains: 1; bounding box: 140×65×205 Å